Protein AF-A0A317H5M1-F1 (afdb_monomer_lite)

Secondary structure (DSSP, 8-state):
--HHHHHHHHHHHHHHHHHHHS-----------------S-------------------------------TTSSSSSSSS-------------HHHHHHHHHHHHHHHHHHHHHHTTGGGGT--HHHHHHHHHHHHHHHHTT--SEEEEEEEEETTS-TTS--EEEEETTTTEEEEEE----BGGG-SSS------STT---PPPEEEEEEEEEEETTEEEEEEEE-STTTTTTTTTTT-EEEEETTSSHHHHHHHSS---BSSSEEEEHHHHHHHHHHHTTTEEEEEE---HHHHHH-HHHH-

Sequence (305 aa):
NDPILKTIKSFVMKTLSKLVSTSSISLLVITSPVLISGSHKKINVSSNATTVSAATHLSFSTNNTSNRNLNTANFVAAATSTAVSEKKADFAMNAAAKKAFEVKMVILEASSIYDSMRLNRSGLNQKAFEYAWRGYHNLVKNGSLNKTNVLTICDFTQSSRNKRMYIIDVQNRKLLMRTYVSHGMNSGVDYATSFSNRPESFKTSLGFYVTSKTYVGRNGLSLKMTGLEKGYNSLASKRGIVIHGSDYITSEYLKNNGEMGRSLGCTAIPTQVNAKVIKTIKNGSCFFIYHPTKKYLAQSTIING

Structure (mmCIF, N/CA/C/O backbone):
data_AF-A0A317H5M1-F1
#
_entry.id   AF-A0A317H5M1-F1
#
loop_
_atom_site.group_PDB
_atom_site.id
_atom_site.type_symbol
_atom_site.label_atom_id
_atom_site.label_alt_id
_atom_site.label_comp_id
_atom_site.label_asym_id
_atom_site.label_entity_id
_atom_site.label_seq_id
_atom_site.pdbx_PDB_ins_code
_atom_site.Cartn_x
_atom_site.Cartn_y
_atom_site.Cartn_z
_atom_site.occupancy
_atom_site.B_iso_or_equiv
_atom_site.auth_seq_id
_atom_site.auth_comp_id
_atom_site.auth_asym_id
_atom_site.auth_atom_id
_atom_site.pdbx_PDB_model_num
ATOM 1 N N . ASN A 1 1 ? 7.646 -11.403 34.041 1.00 48.03 1 ASN A N 1
ATOM 2 C CA . ASN A 1 1 ? 6.728 -12.239 34.843 1.00 48.03 1 ASN A CA 1
ATOM 3 C C . ASN A 1 1 ? 5.833 -11.354 35.692 1.00 48.03 1 ASN A C 1
ATOM 5 O O . ASN A 1 1 ? 5.904 -11.409 36.906 1.00 48.03 1 ASN A O 1
ATOM 9 N N . ASP A 1 2 ? 5.013 -10.523 35.046 1.00 52.12 2 ASP A N 1
ATOM 10 C CA . ASP A 1 2 ? 4.075 -9.646 35.749 1.00 52.12 2 ASP A CA 1
ATOM 11 C C . ASP A 1 2 ? 2.773 -10.428 36.032 1.00 52.12 2 ASP A C 1
ATOM 13 O O . ASP A 1 2 ? 2.113 -10.864 35.074 1.00 52.12 2 ASP A O 1
ATOM 17 N N . PRO A 1 3 ? 2.421 -10.668 37.309 1.00 41.78 3 PRO A N 1
ATOM 18 C CA . PRO A 1 3 ? 1.222 -11.410 37.694 1.00 41.78 3 PRO A CA 1
ATOM 19 C C . PRO A 1 3 ? -0.064 -10.749 37.186 1.00 41.78 3 PRO A C 1
ATOM 21 O O . PRO A 1 3 ? -0.984 -11.445 36.758 1.00 41.78 3 PRO A O 1
ATOM 24 N N . ILE A 1 4 ? -0.106 -9.415 37.137 1.00 40.66 4 ILE A N 1
ATOM 25 C CA . ILE A 1 4 ? -1.276 -8.639 36.709 1.00 40.66 4 ILE A CA 1
ATOM 26 C C . ILE A 1 4 ? -1.502 -8.837 35.210 1.00 40.66 4 ILE A C 1
ATOM 28 O O . ILE A 1 4 ? -2.620 -9.090 34.757 1.00 40.66 4 ILE A O 1
ATOM 32 N N . LEU A 1 5 ? -0.422 -8.827 34.428 1.00 37.47 5 LEU A N 1
ATOM 33 C CA . LEU A 1 5 ? -0.485 -9.046 32.985 1.00 37.47 5 LEU A CA 1
ATOM 34 C C . LEU A 1 5 ? -0.925 -10.477 32.628 1.00 37.47 5 LEU A C 1
ATOM 36 O O . LEU A 1 5 ? -1.612 -10.672 31.623 1.00 37.47 5 LEU A O 1
ATOM 40 N N . LYS A 1 6 ? -0.568 -11.480 33.444 1.00 45.84 6 LYS A N 1
ATOM 41 C CA . LYS A 1 6 ? -1.055 -12.863 33.282 1.00 45.84 6 LYS A CA 1
ATOM 42 C C . LYS A 1 6 ? -2.547 -12.974 33.592 1.00 45.84 6 LYS A C 1
ATOM 44 O O . LYS A 1 6 ? -3.273 -13.602 32.820 1.00 45.84 6 LYS A O 1
ATOM 49 N N . THR A 1 7 ? -3.012 -12.325 34.656 1.00 43.38 7 THR A N 1
ATOM 50 C CA . THR A 1 7 ? -4.429 -12.317 35.044 1.00 43.38 7 THR A CA 1
ATOM 51 C C . THR A 1 7 ? -5.292 -11.599 34.007 1.00 43.38 7 THR A C 1
ATOM 53 O O . THR A 1 7 ? -6.312 -12.143 33.589 1.00 43.38 7 THR A O 1
ATOM 56 N N . ILE A 1 8 ? -4.843 -10.451 33.485 1.00 45.06 8 ILE A N 1
ATOM 57 C CA . ILE A 1 8 ? -5.538 -9.725 32.410 1.00 45.06 8 ILE A CA 1
ATOM 58 C C . ILE A 1 8 ? -5.586 -10.562 31.128 1.00 45.06 8 ILE A C 1
ATOM 60 O O . ILE A 1 8 ? -6.645 -10.677 30.518 1.00 45.06 8 ILE A O 1
ATOM 64 N N . LYS A 1 9 ? -4.477 -11.202 30.728 1.00 43.88 9 LYS A N 1
ATOM 65 C CA . LYS A 1 9 ? -4.464 -12.100 29.559 1.00 43.88 9 LYS A CA 1
ATOM 66 C C . LYS A 1 9 ? -5.428 -13.274 29.726 1.00 43.88 9 LYS A C 1
ATOM 68 O O . LYS A 1 9 ? -6.154 -13.588 28.791 1.00 43.88 9 LYS A O 1
ATOM 73 N N . SER A 1 10 ? -5.450 -13.898 30.903 1.00 44.50 10 SER A N 1
ATOM 74 C CA . SER A 1 10 ? -6.349 -15.014 31.218 1.00 44.50 10 SER A CA 1
ATOM 75 C C . SER A 1 10 ? -7.820 -14.590 31.176 1.00 44.50 10 SER A C 1
ATOM 77 O O . SER A 1 10 ? -8.646 -15.274 30.573 1.00 44.50 10 SER A O 1
ATOM 79 N N . PHE A 1 11 ? -8.138 -13.424 31.742 1.00 41.62 11 PHE A N 1
ATOM 80 C CA . PHE A 1 11 ? -9.490 -12.875 31.740 1.00 41.62 11 PHE A CA 1
ATOM 81 C C . PHE A 1 11 ? -9.947 -12.504 30.325 1.00 41.62 11 PHE A C 1
ATOM 83 O O . PHE A 1 11 ? -10.994 -12.963 29.886 1.00 41.62 11 PHE A O 1
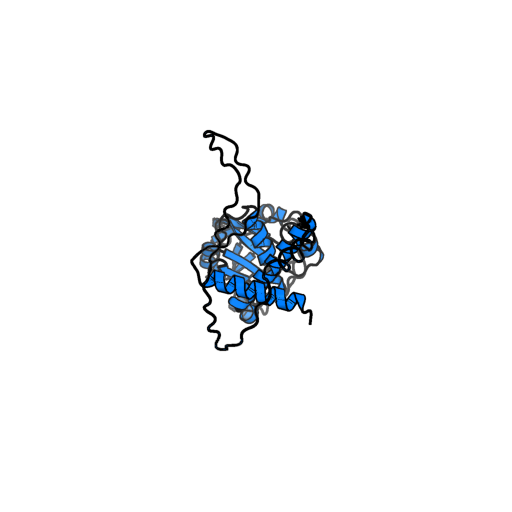ATOM 90 N N . VAL A 1 12 ? -9.128 -11.772 29.563 1.00 44.44 12 VAL A N 1
ATOM 91 C CA . VAL A 1 12 ? -9.430 -11.395 28.171 1.00 44.44 12 VAL A CA 1
ATOM 92 C C . VAL A 1 12 ? -9.601 -12.631 27.283 1.00 44.44 12 VAL A C 1
ATOM 94 O O . VAL A 1 12 ? -10.554 -12.691 26.513 1.00 44.44 12 VAL A O 1
ATOM 97 N N . MET A 1 13 ? -8.748 -13.651 27.431 1.00 43.31 13 MET A N 1
ATOM 98 C CA . MET A 1 13 ? -8.861 -14.907 26.676 1.00 43.31 13 MET A CA 1
ATOM 99 C C . MET A 1 13 ? -10.125 -15.698 27.036 1.00 43.31 13 MET A C 1
ATOM 101 O O . MET A 1 13 ? -10.770 -16.231 26.138 1.00 43.31 13 MET A O 1
ATOM 105 N N . LYS A 1 14 ? -10.520 -15.743 28.318 1.00 40.34 14 LYS A N 1
ATOM 106 C CA . LYS A 1 14 ? -11.775 -16.386 28.756 1.00 40.34 14 LYS A CA 1
ATOM 107 C C . LYS A 1 14 ? -13.021 -15.636 28.283 1.00 40.34 14 LYS A C 1
ATOM 109 O O . LYS A 1 14 ? -14.023 -16.264 27.952 1.00 40.34 14 LYS A O 1
ATOM 114 N N . THR A 1 15 ? -12.974 -14.308 28.247 1.00 34.06 15 THR A N 1
ATOM 115 C CA . THR A 1 15 ? -14.094 -13.483 27.773 1.00 34.06 15 THR A CA 1
ATOM 116 C C . THR A 1 15 ? -14.232 -13.577 26.255 1.00 34.06 15 THR A C 1
ATOM 118 O O . THR A 1 15 ? -15.339 -13.740 25.752 1.00 34.06 15 THR A O 1
ATOM 121 N N . LEU A 1 16 ? -13.112 -13.582 25.523 1.00 36.81 16 LEU A N 1
ATOM 122 C CA . LEU A 1 16 ? -13.093 -13.808 24.077 1.00 36.81 16 LEU A CA 1
ATOM 123 C C . LEU A 1 16 ? -13.548 -15.226 23.710 1.00 36.81 16 LEU A C 1
ATOM 125 O O . LEU A 1 16 ? -14.312 -15.376 22.765 1.00 36.81 16 LEU A O 1
ATOM 129 N N . SER A 1 17 ? -13.147 -16.264 24.455 1.00 36.62 17 SER A N 1
ATOM 130 C CA . SER A 1 17 ? -13.574 -17.639 24.156 1.00 36.62 17 SER A CA 1
ATOM 131 C C . SER A 1 17 ? -15.069 -17.858 24.395 1.00 36.62 17 SER A C 1
ATOM 133 O O . SER A 1 17 ? -15.712 -18.544 23.603 1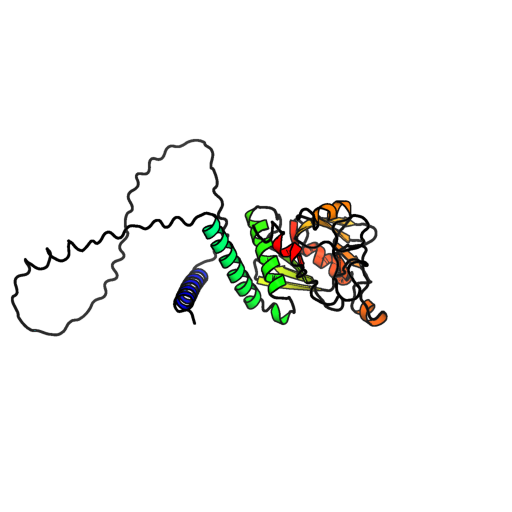.00 36.62 17 SER A O 1
ATOM 135 N N . LYS A 1 18 ? -15.642 -17.226 25.429 1.00 35.62 18 LYS A N 1
ATOM 136 C CA .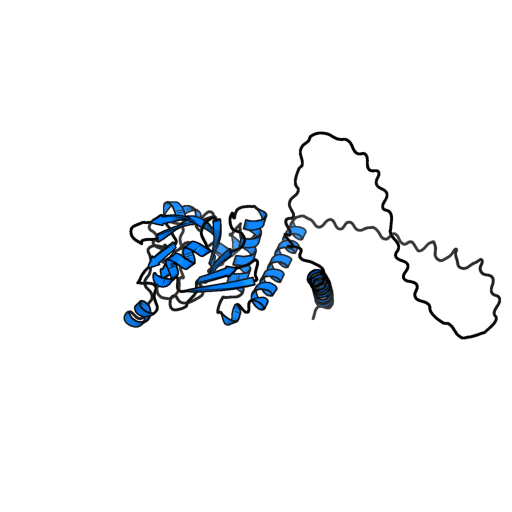 LYS A 1 18 ? -17.093 -17.222 25.663 1.00 35.62 18 LYS A CA 1
ATOM 137 C C . LYS A 1 18 ? -17.856 -16.443 24.590 1.00 35.62 18 LYS A C 1
ATOM 139 O O . LYS A 1 18 ? -18.880 -16.931 24.136 1.00 35.62 18 LYS A O 1
ATOM 144 N N . LEU A 1 19 ? -17.342 -15.295 24.134 1.00 32.69 19 LEU A N 1
ATOM 145 C CA . LEU A 1 19 ? -17.965 -14.535 23.040 1.00 32.69 19 LEU A CA 1
ATOM 146 C C . LEU A 1 19 ? -17.935 -15.286 21.700 1.00 32.69 19 LEU A C 1
ATOM 148 O O . LEU A 1 19 ? -18.835 -15.117 20.889 1.00 32.69 19 LEU A O 1
ATOM 152 N N . VAL A 1 20 ? -16.916 -16.115 21.460 1.00 38.69 20 VAL A N 1
ATOM 153 C CA . VAL A 1 20 ? -16.797 -16.910 20.226 1.00 38.69 20 VAL A CA 1
ATOM 154 C C . VAL A 1 20 ? -17.695 -18.154 20.255 1.00 38.69 20 VAL A C 1
ATOM 156 O O . VAL A 1 20 ? -18.109 -18.616 19.194 1.00 38.69 20 VAL A O 1
ATOM 159 N N . SER A 1 21 ? -18.035 -18.692 21.435 1.00 32.94 21 SER A N 1
ATOM 160 C CA . SER A 1 21 ? -18.895 -19.883 21.537 1.00 32.94 21 SER A CA 1
ATOM 161 C C . SER A 1 21 ? -20.393 -19.570 21.519 1.00 32.94 21 SER A C 1
ATOM 163 O O . SER A 1 21 ? -21.196 -20.489 21.370 1.00 32.94 21 SER A O 1
ATOM 165 N N . THR A 1 22 ? -20.785 -18.305 21.673 1.00 31.94 22 THR A N 1
ATOM 166 C CA . THR A 1 22 ? -22.187 -17.882 21.652 1.00 31.94 22 THR A CA 1
ATOM 167 C C . THR A 1 22 ? -22.393 -16.799 20.599 1.00 31.94 22 THR A C 1
ATOM 169 O O . THR A 1 22 ? -22.268 -15.612 20.879 1.00 31.94 22 THR A O 1
ATOM 172 N N . SER A 1 23 ? -22.779 -17.242 19.404 1.00 30.03 23 SER A N 1
ATOM 173 C CA . SER A 1 23 ? -23.526 -16.456 18.417 1.00 30.03 23 SER A CA 1
ATOM 174 C C . SER A 1 23 ? -22.752 -15.405 17.606 1.00 30.03 23 SER A C 1
ATOM 176 O O . SER A 1 23 ? -22.052 -14.532 18.105 1.00 30.03 23 SER A O 1
ATOM 178 N N . SER A 1 24 ? -22.975 -15.485 16.296 1.00 34.56 24 SER A N 1
ATOM 179 C CA . SER A 1 24 ? -22.599 -14.565 15.226 1.00 34.56 24 SER A CA 1
ATOM 180 C C . SER A 1 24 ? -22.853 -13.092 15.566 1.00 34.56 24 SER A C 1
ATOM 182 O O . SER A 1 24 ? -23.934 -12.573 15.303 1.00 34.56 24 SER A O 1
ATOM 184 N N . ILE A 1 25 ? -21.863 -12.388 16.116 1.00 32.44 25 ILE A N 1
ATOM 185 C CA . ILE A 1 25 ? -21.925 -10.932 16.273 1.00 32.44 25 ILE A CA 1
ATOM 186 C C . ILE A 1 25 ? -20.596 -10.332 15.825 1.00 32.44 25 ILE A C 1
ATOM 188 O O . ILE A 1 25 ? -19.544 -10.524 16.434 1.00 32.44 25 ILE A O 1
ATOM 192 N N . SER A 1 26 ? -20.663 -9.597 14.717 1.00 32.94 26 SER A N 1
ATOM 193 C CA . SER A 1 26 ? -19.616 -8.699 14.252 1.00 32.94 26 SER A CA 1
ATOM 194 C C . SER A 1 26 ? -19.333 -7.665 15.342 1.00 32.94 26 SER A C 1
ATOM 196 O O . SER A 1 26 ? -20.115 -6.738 15.542 1.00 32.94 26 SER A O 1
ATOM 198 N N . LEU A 1 27 ? -18.222 -7.824 16.063 1.00 30.23 27 LEU A N 1
ATOM 199 C CA . LEU A 1 27 ? -17.772 -6.840 17.040 1.00 30.23 27 LEU A CA 1
ATOM 200 C C . LEU A 1 27 ? -17.157 -5.646 16.297 1.00 30.23 27 LEU A C 1
ATOM 202 O O . LEU A 1 27 ? -15.947 -5.528 16.136 1.00 30.23 27 LEU A O 1
ATOM 206 N N . LEU A 1 28 ? -18.026 -4.772 15.800 1.00 29.20 28 LEU A N 1
ATOM 207 C CA . LEU A 1 28 ? -17.668 -3.446 15.332 1.00 29.20 28 LEU A CA 1
ATOM 208 C C . LEU A 1 28 ? -17.550 -2.554 16.576 1.00 29.20 28 LEU A C 1
ATOM 210 O O . LEU A 1 28 ? -18.538 -2.007 17.061 1.00 29.20 28 LEU A O 1
ATOM 214 N N . VAL A 1 29 ? -16.347 -2.434 17.140 1.00 27.44 29 VAL A N 1
ATOM 215 C CA . VAL A 1 29 ? -16.086 -1.453 18.202 1.00 27.44 29 VAL A CA 1
ATOM 216 C C . VAL A 1 29 ? -15.981 -0.069 17.552 1.00 27.44 29 VAL A C 1
ATOM 218 O O . VAL A 1 29 ? -14.893 0.437 17.301 1.00 27.44 29 VAL A O 1
ATOM 221 N N . ILE A 1 30 ? -17.123 0.557 17.252 1.00 27.08 30 ILE A N 1
ATOM 222 C CA . ILE A 1 30 ? -17.179 2.000 16.986 1.00 27.08 30 ILE A CA 1
ATOM 223 C C . ILE A 1 30 ? -17.531 2.683 18.299 1.00 27.08 30 ILE A C 1
ATOM 225 O O . ILE A 1 30 ? -18.685 2.704 18.714 1.00 27.08 30 ILE A O 1
ATOM 229 N N . THR A 1 31 ? -16.542 3.280 18.958 1.00 30.98 31 THR A N 1
ATOM 230 C CA . THR A 1 31 ? -16.824 4.285 19.985 1.00 30.98 31 THR A CA 1
ATOM 231 C C . THR A 1 31 ? -16.768 5.671 19.349 1.00 30.98 31 THR A C 1
ATOM 233 O O . THR A 1 31 ? -15.686 6.255 19.261 1.00 30.98 31 THR A O 1
ATOM 236 N N . SER A 1 32 ? -17.924 6.189 18.936 1.00 26.78 32 SER A N 1
ATOM 237 C CA . SER A 1 32 ? -18.178 7.626 18.761 1.00 26.78 32 SER A CA 1
ATOM 238 C C . SER A 1 32 ? -19.634 7.937 19.145 1.00 26.78 32 SER A C 1
ATOM 240 O O . SER A 1 32 ? -20.502 7.095 18.912 1.00 26.78 32 SER A O 1
ATOM 242 N N . PRO A 1 33 ? -19.919 9.103 19.756 1.00 31.42 33 PRO A N 1
ATOM 243 C CA . PRO A 1 33 ? -21.252 9.447 20.232 1.00 31.42 33 PRO A CA 1
ATOM 244 C C . PRO A 1 33 ? -22.120 9.907 19.056 1.00 31.42 33 PRO A C 1
ATOM 246 O O . PRO A 1 33 ? -21.784 10.869 18.368 1.00 31.42 33 PRO A O 1
ATOM 249 N N . VAL A 1 34 ? -23.244 9.231 18.823 1.00 25.86 34 VAL A N 1
ATOM 250 C CA . VAL A 1 34 ? -24.280 9.734 17.916 1.00 25.86 34 VAL A CA 1
ATOM 251 C C . VAL A 1 34 ? -25.157 10.702 18.707 1.00 25.86 34 VAL A C 1
ATOM 253 O O . VAL A 1 34 ? -25.917 10.299 19.583 1.00 25.86 34 VAL A O 1
ATOM 256 N N . LEU A 1 35 ? -25.031 11.991 18.391 1.00 24.78 35 LEU A N 1
ATOM 257 C CA . LEU A 1 35 ? -26.050 13.004 18.655 1.00 24.78 35 LEU A CA 1
ATOM 258 C C . LEU A 1 35 ? -27.276 12.663 17.800 1.00 24.78 35 LEU A C 1
ATOM 260 O O . LEU A 1 35 ? -27.234 12.802 16.579 1.00 24.78 35 LEU A O 1
ATOM 264 N N . ILE A 1 36 ? -28.359 12.210 18.432 1.00 26.16 36 ILE A N 1
ATOM 265 C CA . ILE A 1 36 ? -29.669 12.105 17.783 1.00 26.16 36 ILE A CA 1
ATOM 266 C C . ILE A 1 36 ? -30.440 13.387 18.096 1.00 26.16 36 ILE A C 1
ATOM 268 O O . ILE A 1 36 ? -30.890 13.610 19.218 1.00 26.16 36 ILE A O 1
ATOM 272 N N . SER A 1 37 ? -30.568 14.235 17.080 1.00 24.69 37 SER A N 1
ATOM 273 C CA . SER A 1 37 ? -31.436 15.410 17.058 1.00 24.69 37 SER A CA 1
ATOM 274 C C . SER A 1 37 ? -32.851 14.997 16.628 1.00 24.69 37 SER A C 1
ATOM 276 O O . SER A 1 37 ? -33.053 14.635 15.475 1.00 24.69 37 SER A O 1
ATOM 278 N N . GLY A 1 38 ? -33.790 15.063 17.579 1.00 22.56 38 GLY A N 1
ATOM 279 C CA . GLY A 1 38 ? -35.225 15.383 17.462 1.00 22.56 38 GLY A CA 1
ATOM 280 C C . GLY A 1 38 ? -36.088 14.812 16.324 1.00 22.56 38 GLY A C 1
ATOM 281 O O . GLY A 1 38 ? -35.964 15.235 15.179 1.00 22.56 38 GLY A O 1
ATOM 282 N N . SER A 1 39 ? -37.119 14.028 16.682 1.00 24.03 39 SER A N 1
ATOM 283 C CA . SER A 1 39 ? -38.531 14.488 16.700 1.00 24.03 39 SER A CA 1
ATOM 284 C C . SER A 1 39 ? -39.510 13.389 17.179 1.00 24.03 39 SER A C 1
ATOM 286 O O . SER A 1 39 ? -39.583 12.313 16.604 1.00 24.03 39 SER A O 1
ATOM 288 N N . HIS A 1 40 ? -40.272 13.720 18.233 1.00 28.33 40 HIS A N 1
ATOM 289 C CA . HIS A 1 40 ? -41.536 13.131 18.732 1.00 28.33 40 HIS A CA 1
ATOM 290 C C . HIS A 1 40 ? -41.620 11.657 19.207 1.00 28.33 40 HIS A C 1
ATOM 292 O O . HIS A 1 40 ? -42.030 10.781 18.458 1.00 28.33 40 HIS A O 1
ATOM 298 N N . LYS A 1 41 ? -41.438 11.424 20.523 1.00 27.41 41 LYS A N 1
ATOM 299 C CA . LYS A 1 41 ? -42.490 11.007 21.498 1.00 27.41 41 LYS A CA 1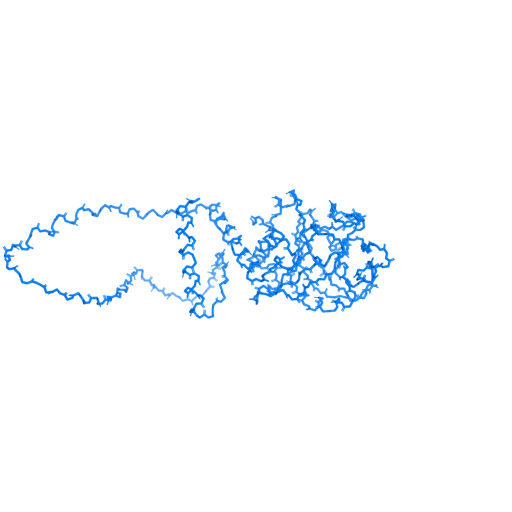
ATOM 300 C C . LYS A 1 41 ? -41.865 10.907 22.903 1.00 27.41 41 LYS A C 1
ATOM 302 O O . LYS A 1 41 ? -40.884 10.197 23.089 1.00 27.41 41 LYS A O 1
ATOM 307 N N . LYS A 1 42 ? -42.403 11.630 23.894 1.00 26.50 42 LYS A N 1
ATOM 308 C CA . LYS A 1 42 ? -41.964 11.530 25.299 1.00 26.50 42 LYS A CA 1
ATOM 309 C C . LYS A 1 42 ? -42.302 10.134 25.839 1.00 26.50 42 LYS A C 1
ATOM 311 O O . LYS A 1 42 ? -43.479 9.797 25.918 1.00 26.50 42 LYS A O 1
ATOM 316 N N . ILE A 1 43 ? -41.294 9.369 26.253 1.00 25.75 43 ILE A N 1
ATOM 317 C CA . ILE A 1 43 ? -41.453 8.227 27.161 1.00 25.75 43 ILE A CA 1
ATOM 318 C C . ILE A 1 43 ? -40.610 8.543 28.397 1.00 25.75 43 ILE A C 1
ATOM 320 O O . ILE A 1 43 ? -39.388 8.637 28.313 1.00 25.75 43 ILE A O 1
ATOM 324 N N . ASN A 1 44 ? -41.277 8.766 29.527 1.00 26.45 44 ASN A N 1
ATOM 325 C CA . ASN A 1 44 ? -40.634 8.873 30.833 1.00 26.45 44 ASN A CA 1
ATOM 326 C C . ASN A 1 44 ? -40.222 7.462 31.268 1.00 26.45 44 ASN A C 1
ATOM 328 O O . ASN A 1 44 ? -41.088 6.602 31.409 1.00 26.45 44 ASN A O 1
ATOM 332 N N . VAL A 1 45 ? -38.931 7.226 31.506 1.00 27.91 45 VAL A N 1
ATOM 333 C CA . VAL A 1 45 ? -38.462 6.012 32.186 1.00 27.91 45 VAL A CA 1
ATOM 334 C C . VAL A 1 45 ? -37.651 6.438 33.401 1.00 27.91 45 VAL A C 1
ATOM 336 O O . VAL A 1 45 ? -36.542 6.955 33.283 1.00 27.91 45 VAL A O 1
ATOM 339 N N . SER A 1 46 ? -38.252 6.249 34.575 1.00 26.84 46 SER A N 1
ATOM 340 C CA . SER A 1 46 ? -37.613 6.380 35.880 1.00 26.84 46 SER A CA 1
ATOM 341 C C . SER A 1 46 ? -36.507 5.339 36.030 1.00 26.84 46 SER A C 1
ATOM 343 O O . SER A 1 46 ? -36.726 4.147 35.805 1.00 26.84 46 SER A O 1
ATOM 345 N N . SER A 1 47 ? -35.330 5.782 36.454 1.00 29.48 47 SER A N 1
ATOM 346 C CA . SER A 1 47 ? -34.205 4.930 36.817 1.00 29.48 47 SER A CA 1
ATOM 347 C C . SER A 1 47 ? -34.512 4.144 38.093 1.00 29.48 47 SER A C 1
ATOM 349 O O . SER A 1 47 ? -34.409 4.696 39.181 1.00 29.48 47 SER A O 1
ATOM 351 N N . ASN A 1 48 ? -34.831 2.858 37.967 1.00 29.47 48 ASN A N 1
ATOM 352 C CA . ASN A 1 48 ? -34.647 1.887 39.042 1.00 29.47 48 ASN A CA 1
ATOM 353 C C . ASN A 1 48 ? -34.001 0.634 38.450 1.00 29.47 48 ASN A C 1
ATOM 355 O O . ASN A 1 48 ? -34.574 -0.048 37.604 1.00 29.47 48 ASN A O 1
ATOM 359 N N . ALA A 1 49 ? -32.766 0.373 38.874 1.00 26.08 49 ALA A N 1
ATOM 360 C CA . ALA A 1 49 ? -32.030 -0.832 38.542 1.00 26.08 49 ALA A CA 1
ATOM 361 C C . ALA A 1 49 ? -32.646 -2.011 39.304 1.00 26.08 49 ALA A C 1
ATOM 363 O O . ALA A 1 49 ? -32.476 -2.132 40.514 1.00 26.08 49 ALA A O 1
ATOM 364 N N . THR A 1 50 ? -33.373 -2.876 38.603 1.00 25.66 50 THR A N 1
ATOM 365 C CA . THR A 1 50 ? -33.799 -4.168 39.142 1.00 25.66 50 THR A CA 1
ATOM 366 C C . THR A 1 50 ? -32.643 -5.150 38.987 1.00 25.66 50 THR A C 1
ATOM 368 O O . THR A 1 50 ? -32.299 -5.572 37.883 1.00 25.66 50 THR A O 1
ATOM 371 N N . THR A 1 51 ? -32.003 -5.491 40.099 1.00 25.88 51 THR A N 1
ATOM 372 C CA . THR A 1 51 ? -31.050 -6.594 40.193 1.00 25.88 51 THR A CA 1
ATOM 373 C C . THR A 1 51 ? -31.808 -7.915 40.067 1.00 25.88 51 THR A C 1
ATOM 375 O O . THR A 1 51 ? -32.530 -8.327 40.970 1.00 25.88 51 THR A O 1
ATOM 378 N N . VAL A 1 52 ? -31.647 -8.605 38.938 1.00 25.00 52 VAL A N 1
ATOM 379 C CA . VAL A 1 52 ? -32.055 -10.010 38.822 1.00 25.00 52 VAL A CA 1
ATOM 380 C C . VAL A 1 52 ? -30.995 -10.846 39.537 1.00 25.00 52 VAL A C 1
ATOM 382 O O . VAL A 1 52 ? -29.902 -11.058 39.014 1.00 25.00 52 VAL A O 1
ATOM 385 N N . SER A 1 53 ? -31.296 -11.276 40.761 1.00 26.58 53 SER A N 1
ATOM 386 C CA . SER A 1 53 ? -30.476 -12.240 41.493 1.00 26.58 53 SER A CA 1
ATOM 387 C C . SER A 1 53 ? -30.844 -13.647 41.021 1.00 26.58 53 SER A C 1
ATOM 389 O O . SER A 1 53 ? -31.934 -14.139 41.303 1.00 26.58 53 SER A O 1
ATOM 391 N N . ALA A 1 54 ? -29.956 -14.291 40.264 1.00 24.64 54 ALA A N 1
ATOM 392 C CA . ALA A 1 54 ? -30.059 -15.716 39.982 1.00 24.64 54 ALA A CA 1
ATOM 393 C C . ALA A 1 54 ? -29.514 -16.483 41.196 1.00 24.64 54 ALA A C 1
ATOM 395 O O . ALA A 1 54 ? -28.303 -16.632 41.358 1.00 24.64 54 ALA A O 1
ATOM 396 N N . ALA A 1 55 ? -30.407 -16.948 42.069 1.00 26.41 55 ALA A N 1
ATOM 397 C CA . ALA A 1 55 ? -30.058 -17.878 43.133 1.00 26.41 55 ALA A CA 1
ATOM 398 C C . ALA A 1 55 ? -29.831 -19.274 42.530 1.00 26.41 55 ALA A C 1
ATOM 400 O O . ALA A 1 55 ? -30.764 -20.051 42.341 1.00 26.41 55 ALA A O 1
ATOM 401 N N . THR A 1 56 ? -28.584 -19.613 42.211 1.00 24.78 56 THR A N 1
ATOM 402 C CA . THR A 1 56 ? -28.184 -21.020 42.082 1.00 24.78 56 THR A CA 1
ATOM 403 C C . THR A 1 56 ? -28.198 -21.646 43.473 1.00 24.78 56 THR A C 1
ATOM 405 O O . THR A 1 56 ? -27.310 -21.387 44.283 1.00 24.78 56 THR A O 1
ATOM 408 N N . HIS A 1 57 ? -29.217 -22.460 43.749 1.00 26.88 57 HIS A N 1
ATOM 409 C CA . HIS A 1 57 ? -29.244 -23.372 44.888 1.00 26.88 57 HIS A CA 1
ATOM 410 C C . HIS A 1 57 ? -28.073 -24.359 44.772 1.00 26.88 57 HIS A C 1
ATOM 412 O O . HIS A 1 57 ? -28.087 -25.267 43.945 1.00 26.88 57 HIS A O 1
ATOM 418 N N . LEU A 1 58 ? -27.049 -24.172 45.603 1.00 24.20 58 LEU A N 1
ATOM 419 C CA . LEU A 1 58 ? -26.059 -25.196 45.921 1.00 24.20 58 LEU A CA 1
ATOM 420 C C . LEU A 1 58 ? -26.482 -25.835 47.243 1.00 24.20 58 LEU A C 1
ATOM 422 O O . LEU A 1 58 ? -26.314 -25.251 48.311 1.00 24.20 58 LEU A O 1
ATOM 426 N N . SER A 1 59 ? -27.073 -27.023 47.159 1.00 24.17 59 SER A N 1
ATOM 427 C CA . SER A 1 59 ? -27.410 -27.851 48.314 1.00 24.17 59 SER A CA 1
ATOM 428 C C . SER A 1 59 ? -26.120 -28.406 48.921 1.00 24.17 59 SER A C 1
ATOM 430 O O . SER A 1 59 ? -25.507 -29.308 48.354 1.00 24.17 59 SER A O 1
ATOM 432 N N . PHE A 1 60 ? -25.694 -27.877 50.068 1.00 25.16 60 PHE A N 1
ATOM 433 C CA . PHE A 1 60 ? -24.684 -28.528 50.903 1.00 25.16 60 PHE A CA 1
ATOM 434 C C . PHE A 1 60 ? -25.386 -29.469 51.886 1.00 25.16 60 PHE A C 1
ATOM 436 O O . PHE A 1 60 ? -26.166 -29.034 52.728 1.00 25.16 60 PHE A O 1
ATOM 443 N N . SER A 1 61 ? -25.109 -30.766 51.764 1.00 23.20 61 SER A N 1
ATOM 444 C CA . SER A 1 61 ? -25.509 -31.783 52.737 1.00 23.20 61 SER A CA 1
ATOM 445 C C . SER A 1 61 ? -24.535 -31.754 53.912 1.00 23.20 61 SER A C 1
ATOM 447 O O . SER A 1 61 ? -23.356 -32.062 53.739 1.00 23.20 61 SER A O 1
ATOM 449 N N . THR A 1 62 ? -25.009 -31.407 55.108 1.00 26.66 62 THR A N 1
ATOM 450 C CA . THR A 1 62 ? -24.231 -31.523 56.347 1.00 26.66 62 THR A CA 1
ATOM 451 C C . THR A 1 62 ? -24.750 -32.690 57.179 1.00 26.66 62 THR A C 1
ATOM 453 O O . THR A 1 62 ? -25.853 -32.621 57.713 1.00 26.66 62 THR A O 1
ATOM 456 N N . ASN A 1 63 ? -23.925 -33.723 57.351 1.00 25.86 63 ASN A N 1
ATOM 457 C CA . ASN A 1 63 ? -24.064 -34.678 58.446 1.00 25.86 63 ASN A CA 1
ATOM 458 C C . ASN A 1 63 ? -23.055 -34.299 59.529 1.00 25.86 63 ASN A C 1
ATOM 460 O O . ASN A 1 63 ? -21.884 -34.640 59.390 1.00 25.86 63 ASN A O 1
ATOM 464 N N . ASN A 1 64 ? -23.490 -33.613 60.590 1.00 28.84 64 ASN A N 1
ATOM 465 C CA . ASN A 1 64 ? -23.133 -34.033 61.946 1.00 28.84 64 ASN A CA 1
ATOM 466 C C . ASN A 1 64 ? -23.967 -33.313 63.012 1.00 28.84 64 ASN A C 1
ATOM 468 O O . ASN A 1 64 ? -24.055 -32.088 63.057 1.00 28.84 64 ASN A O 1
ATOM 472 N N . THR A 1 65 ? -24.539 -34.121 63.890 1.00 29.14 65 THR A N 1
ATOM 473 C CA . THR A 1 65 ? -25.232 -33.780 65.129 1.00 29.14 65 THR A CA 1
ATOM 474 C C . THR A 1 65 ? -24.262 -33.254 66.181 1.00 29.14 65 THR A C 1
ATOM 476 O O . THR A 1 65 ? -23.285 -33.934 66.483 1.00 29.14 65 THR A O 1
ATOM 479 N N . SER A 1 66 ? -24.563 -32.108 66.802 1.00 29.48 66 SER A N 1
ATOM 480 C CA . SER A 1 66 ? -24.216 -31.793 68.202 1.00 29.48 66 SER A CA 1
ATOM 481 C C . SER A 1 66 ? -24.930 -30.519 68.666 1.00 29.48 66 SER A C 1
ATOM 483 O O . SER A 1 66 ? -24.656 -29.422 68.188 1.00 29.48 66 SER A O 1
ATOM 485 N N . ASN A 1 67 ? -25.838 -30.693 69.626 1.00 30.73 67 ASN A N 1
ATOM 486 C CA . ASN A 1 67 ? -26.522 -29.655 70.394 1.00 30.73 67 ASN A CA 1
ATOM 487 C C . ASN A 1 67 ? -25.544 -28.636 70.998 1.00 30.73 67 ASN A C 1
ATOM 489 O O . ASN A 1 67 ? -24.752 -28.999 71.867 1.00 30.73 67 ASN A O 1
ATOM 493 N N . ARG A 1 68 ? -25.702 -27.350 70.660 1.00 30.86 68 ARG A N 1
ATOM 494 C CA . ARG A 1 68 ? -25.482 -26.240 71.600 1.00 30.86 68 ARG A CA 1
ATOM 495 C C . ARG A 1 68 ? -26.486 -25.122 71.326 1.00 30.86 68 ARG A C 1
ATOM 497 O O . ARG A 1 68 ? -26.402 -24.435 70.314 1.00 30.86 68 ARG A O 1
ATOM 504 N N . ASN A 1 69 ? -27.409 -24.944 72.269 1.00 35.69 69 ASN A N 1
ATOM 505 C CA . ASN A 1 69 ? -28.227 -23.744 72.407 1.00 35.69 69 ASN A CA 1
ATOM 506 C C . ASN A 1 69 ? -27.309 -22.543 72.664 1.00 35.69 69 ASN A C 1
ATOM 508 O O . ASN A 1 69 ? -26.740 -22.431 73.749 1.00 35.69 69 ASN A O 1
ATOM 512 N N . LEU A 1 70 ? -27.171 -21.652 71.684 1.00 33.12 70 LEU A N 1
ATOM 513 C CA . LEU A 1 70 ? -26.563 -20.334 71.853 1.00 33.12 70 LEU A CA 1
ATOM 514 C C . LEU A 1 70 ? -27.465 -19.300 71.169 1.00 33.12 70 LEU A C 1
ATOM 516 O O . LEU A 1 70 ? -27.696 -19.351 69.964 1.00 33.12 70 LEU A O 1
ATOM 520 N N . ASN A 1 71 ? -28.002 -18.398 71.991 1.00 31.58 71 ASN A N 1
ATOM 521 C CA . ASN A 1 71 ? -28.936 -17.327 71.653 1.00 31.58 71 ASN A CA 1
ATOM 522 C C . ASN A 1 71 ? -28.515 -16.538 70.398 1.00 31.58 71 ASN A C 1
ATOM 524 O O . ASN A 1 71 ? -27.487 -15.861 70.381 1.00 31.58 71 ASN A O 1
ATOM 528 N N . THR A 1 72 ? -29.359 -16.564 69.368 1.00 35.03 72 THR A N 1
ATOM 529 C CA . THR A 1 72 ? -29.163 -15.958 68.038 1.00 35.03 72 THR A CA 1
ATOM 530 C C . THR A 1 72 ? -29.413 -14.443 67.970 1.00 35.03 72 THR A C 1
ATOM 532 O O . THR A 1 72 ? -29.620 -13.903 66.888 1.00 35.03 72 THR A O 1
ATOM 535 N N . ALA A 1 73 ? -29.354 -13.716 69.088 1.00 34.59 73 ALA A N 1
ATOM 536 C CA . ALA A 1 73 ? -29.737 -12.299 69.112 1.00 34.59 73 ALA A CA 1
ATOM 537 C C . ALA A 1 73 ? -28.575 -11.285 69.026 1.00 34.59 73 ALA A C 1
ATOM 539 O O . ALA A 1 73 ? -28.842 -10.116 68.780 1.00 34.59 73 ALA A O 1
ATOM 540 N N . ASN A 1 74 ? -27.301 -11.686 69.161 1.00 34.41 74 ASN A N 1
ATOM 541 C CA . ASN A 1 74 ? -26.194 -10.718 69.323 1.00 34.41 74 ASN A CA 1
ATOM 542 C C . ASN A 1 74 ? -25.045 -10.780 68.294 1.00 34.41 74 ASN A C 1
ATOM 544 O O . ASN A 1 74 ? -24.037 -10.109 68.486 1.00 34.41 74 ASN A O 1
ATOM 548 N N . PHE A 1 75 ? -25.186 -11.494 67.169 1.00 30.41 75 PHE A N 1
ATOM 549 C CA . PHE A 1 75 ? -24.163 -11.494 66.097 1.00 30.41 75 PHE A CA 1
ATOM 550 C C . PHE A 1 75 ? -24.559 -10.760 64.805 1.00 30.41 75 PHE A C 1
ATOM 552 O O . PHE A 1 75 ? -23.754 -10.674 63.882 1.00 30.41 75 PHE A O 1
ATOM 559 N N . VAL A 1 76 ? -25.751 -10.154 64.741 1.00 34.47 76 VAL A N 1
ATOM 560 C CA . VAL A 1 76 ? -26.212 -9.401 63.552 1.00 34.47 76 VAL A CA 1
ATOM 561 C C . VAL A 1 76 ? -25.979 -7.880 63.678 1.00 34.47 76 VAL A C 1
ATOM 563 O O . VAL A 1 76 ? -26.064 -7.155 62.691 1.00 34.47 76 VAL A O 1
ATOM 566 N N . ALA A 1 77 ? -25.580 -7.384 64.856 1.00 34.66 77 ALA A N 1
ATOM 567 C CA . ALA A 1 77 ? -25.338 -5.953 65.095 1.00 34.66 77 ALA A CA 1
ATOM 568 C C . ALA A 1 77 ? -23.853 -5.522 65.042 1.00 34.66 77 ALA A C 1
ATOM 570 O O . ALA A 1 77 ? -23.559 -4.337 65.149 1.00 34.66 77 ALA A O 1
ATOM 571 N N . ALA A 1 78 ? -22.913 -6.456 64.846 1.00 32.16 78 ALA A N 1
ATOM 572 C CA . ALA A 1 78 ? -21.475 -6.159 64.739 1.00 32.16 78 ALA A CA 1
ATOM 573 C C . ALA A 1 78 ? -20.878 -6.445 63.345 1.00 32.16 78 ALA A C 1
ATOM 575 O O . ALA A 1 78 ? -19.686 -6.249 63.131 1.00 32.16 78 ALA A O 1
ATOM 576 N N . ALA A 1 79 ? -21.704 -6.871 62.383 1.00 34.03 79 ALA A N 1
ATOM 577 C CA . ALA A 1 79 ? -21.322 -7.036 60.974 1.00 34.03 79 ALA A CA 1
ATOM 578 C C . ALA A 1 79 ? -21.943 -5.961 60.056 1.00 34.03 79 ALA A C 1
ATOM 580 O O . ALA A 1 79 ? -21.833 -6.038 58.836 1.00 34.03 79 ALA A O 1
ATOM 581 N N . THR A 1 80 ? -22.595 -4.950 60.637 1.00 34.50 80 THR A N 1
ATOM 582 C CA . THR A 1 80 ? -23.314 -3.875 59.928 1.00 34.50 80 THR A CA 1
ATOM 583 C C . THR A 1 80 ? -22.657 -2.495 60.056 1.00 34.50 80 THR A C 1
ATOM 585 O O . THR A 1 80 ? -23.207 -1.516 59.563 1.00 34.50 80 THR A O 1
ATOM 588 N N . SER A 1 81 ? -21.447 -2.400 60.624 1.00 33.84 81 SER A N 1
ATOM 589 C CA . SER A 1 81 ? -20.648 -1.158 60.656 1.00 33.84 81 SER A CA 1
ATOM 590 C C . SER A 1 81 ? -19.321 -1.227 59.888 1.00 33.84 81 SER A C 1
ATOM 592 O O . SER A 1 81 ? -18.603 -0.235 59.808 1.00 33.84 81 SER A O 1
ATOM 594 N N . THR A 1 82 ? -19.023 -2.347 59.225 1.00 31.33 82 THR A N 1
ATOM 595 C CA . THR A 1 82 ? -17.939 -2.451 58.232 1.00 31.33 82 THR A CA 1
ATOM 596 C C . THR A 1 82 ? -18.472 -2.483 56.803 1.00 31.33 82 THR A C 1
ATOM 598 O O . THR A 1 82 ? -17.834 -3.012 55.897 1.00 31.33 82 THR A O 1
ATOM 601 N N . ALA A 1 83 ? -19.582 -1.780 56.559 1.00 34.41 83 ALA A N 1
ATOM 602 C CA . ALA A 1 83 ? -19.771 -1.087 55.289 1.00 34.41 83 ALA A CA 1
ATOM 603 C C . ALA A 1 83 ? -18.763 0.076 55.232 1.00 34.41 83 ALA A C 1
ATOM 605 O O . ALA A 1 83 ? -19.117 1.254 55.259 1.00 34.41 83 ALA A O 1
ATOM 606 N N . VAL A 1 84 ? -17.472 -0.278 55.208 1.00 32.56 84 VAL A N 1
ATOM 607 C CA . VAL A 1 84 ? -16.423 0.597 54.708 1.00 32.56 84 VAL A CA 1
ATOM 608 C C . VAL A 1 84 ? -16.932 1.039 53.358 1.00 32.56 84 VAL A C 1
ATOM 610 O O . VAL A 1 84 ? -17.232 0.209 52.503 1.00 32.56 84 VAL A O 1
ATOM 613 N N . SER A 1 85 ? -17.099 2.347 53.223 1.00 31.31 85 SER A N 1
ATOM 614 C CA . SER A 1 85 ? -17.415 2.997 51.974 1.00 31.31 85 SER A CA 1
ATOM 615 C C . SER A 1 85 ? -16.500 2.434 50.888 1.00 31.31 85 SER A C 1
ATOM 617 O O . SER A 1 85 ? -15.357 2.875 50.731 1.00 31.31 85 SER A O 1
ATOM 619 N N . GLU A 1 86 ? -16.990 1.479 50.107 1.00 38.50 86 GLU A N 1
ATOM 620 C CA . GLU A 1 86 ? -16.501 1.296 48.760 1.00 38.50 86 GLU A CA 1
ATOM 621 C C . GLU A 1 86 ? -16.951 2.555 48.034 1.00 38.50 86 GLU A C 1
ATOM 623 O O . GLU A 1 86 ? -18.033 2.645 47.454 1.00 38.50 86 GLU A O 1
ATOM 628 N N . LYS A 1 87 ? -16.115 3.593 48.142 1.00 31.55 87 LYS A N 1
ATOM 629 C CA . LYS A 1 87 ? -16.062 4.650 47.152 1.00 31.55 87 LYS A CA 1
ATOM 630 C C . LYS A 1 87 ? -16.067 3.920 45.817 1.00 31.55 87 LYS A C 1
ATOM 632 O O . LYS A 1 87 ? -15.063 3.312 45.450 1.00 31.55 87 LYS A O 1
ATOM 637 N N . LYS A 1 88 ? -17.189 3.993 45.100 1.00 35.16 88 LYS A N 1
ATOM 638 C CA . LYS A 1 88 ? -17.201 3.916 43.644 1.00 35.16 88 LYS A CA 1
ATOM 639 C C . LYS A 1 88 ? -16.189 4.957 43.186 1.00 35.16 88 LYS A C 1
ATOM 641 O O . LYS A 1 88 ? -16.493 6.139 43.058 1.00 35.16 88 LYS A O 1
ATOM 646 N N . ALA A 1 89 ? -14.941 4.535 43.048 1.00 37.47 89 ALA A N 1
ATOM 647 C CA . ALA A 1 89 ? -13.966 5.274 42.297 1.00 37.47 89 ALA A CA 1
ATOM 648 C C . ALA A 1 89 ? -14.433 5.130 40.853 1.00 37.47 89 ALA A C 1
ATOM 650 O O . ALA A 1 89 ? -14.038 4.201 40.150 1.00 37.47 89 ALA A O 1
ATOM 651 N N . ASP A 1 90 ? -15.322 6.029 40.432 1.00 43.50 90 ASP A N 1
ATOM 652 C CA . ASP A 1 90 ? -15.481 6.371 39.030 1.00 43.50 90 ASP A CA 1
ATOM 653 C C . ASP A 1 90 ? -14.124 6.921 38.583 1.00 43.50 90 ASP A C 1
ATOM 655 O O . ASP A 1 90 ? -13.867 8.124 38.573 1.00 43.50 90 ASP A O 1
ATOM 659 N N . PHE A 1 91 ? -13.193 6.017 38.281 1.00 52.50 91 PHE A N 1
ATOM 660 C CA . PHE A 1 91 ? -11.926 6.355 37.666 1.00 52.50 91 PHE A CA 1
ATOM 661 C C . PHE A 1 91 ? -12.249 6.666 36.206 1.00 52.50 91 PHE A C 1
ATOM 663 O O . PHE A 1 91 ? -12.052 5.848 35.306 1.00 52.50 91 PHE A O 1
ATOM 670 N N . ALA A 1 92 ? -12.842 7.838 35.976 1.00 62.91 92 ALA A N 1
ATOM 671 C CA . ALA A 1 92 ? -13.047 8.381 34.650 1.00 62.91 92 ALA A CA 1
ATOM 672 C C . ALA A 1 92 ? -11.661 8.540 34.017 1.00 62.91 92 ALA A C 1
ATOM 674 O O . ALA A 1 92 ? -10.937 9.502 34.269 1.00 62.91 92 ALA A O 1
ATOM 675 N N . MET A 1 93 ? -11.248 7.535 33.242 1.00 69.06 93 MET A N 1
ATOM 676 C CA . MET A 1 93 ? -9.992 7.575 32.509 1.00 69.06 93 MET A CA 1
ATOM 677 C C . MET A 1 93 ? -10.005 8.819 31.629 1.00 69.06 93 MET A C 1
ATOM 679 O O . MET A 1 93 ? -10.914 9.003 30.816 1.00 69.06 93 MET A O 1
ATOM 683 N N . ASN A 1 94 ? -8.989 9.668 31.783 1.00 88.50 94 ASN A N 1
ATOM 684 C CA . ASN A 1 94 ? -8.851 10.834 30.925 1.00 88.50 94 ASN A CA 1
ATOM 685 C C . ASN A 1 94 ? -8.756 10.402 29.445 1.00 88.50 94 ASN A C 1
ATOM 687 O O . ASN A 1 94 ? -8.407 9.260 29.121 1.00 88.50 94 ASN A O 1
ATOM 691 N N . ALA A 1 95 ? -9.076 11.318 28.529 1.00 87.62 95 ALA A N 1
ATOM 692 C CA . ALA A 1 95 ? -9.143 11.014 27.099 1.00 87.62 95 ALA A CA 1
ATOM 693 C C . ALA A 1 95 ? -7.836 10.406 26.551 1.00 87.62 95 ALA A C 1
ATOM 695 O O . ALA A 1 95 ? -7.879 9.502 25.714 1.00 87.62 95 ALA A O 1
ATOM 696 N N . ALA A 1 96 ? -6.681 10.845 27.062 1.00 88.38 96 ALA A N 1
ATOM 697 C CA . ALA A 1 96 ? -5.378 10.312 26.676 1.00 88.38 96 ALA A CA 1
ATOM 698 C C . ALA A 1 96 ? -5.207 8.845 27.103 1.00 88.38 96 ALA A C 1
ATOM 700 O O . ALA A 1 96 ? -4.778 8.017 26.300 1.00 88.38 96 ALA A O 1
ATOM 701 N N . ALA A 1 97 ? -5.604 8.496 28.327 1.00 91.69 97 ALA A N 1
ATOM 702 C CA . ALA A 1 97 ? -5.573 7.129 28.823 1.00 91.69 97 ALA A CA 1
ATOM 703 C C . ALA A 1 97 ? -6.537 6.229 28.037 1.00 91.69 97 ALA A C 1
ATOM 705 O O . ALA A 1 97 ? -6.156 5.127 27.642 1.00 91.69 97 ALA A O 1
ATOM 706 N N . LYS A 1 98 ? -7.756 6.703 27.737 1.00 91.19 98 LYS A N 1
ATOM 707 C CA . LYS A 1 98 ? -8.719 5.965 26.898 1.00 91.19 98 LYS A CA 1
ATOM 708 C C . LYS A 1 98 ? -8.154 5.682 25.508 1.00 91.19 98 LYS A C 1
ATOM 710 O O . LYS A 1 98 ? -8.219 4.545 25.047 1.00 91.19 98 LYS A O 1
ATOM 715 N N . LYS A 1 99 ? -7.538 6.685 24.877 1.00 90.31 99 LYS A N 1
ATOM 716 C CA . LYS A 1 99 ? -6.868 6.532 23.581 1.00 90.31 99 LYS A CA 1
ATOM 717 C C . LYS A 1 99 ? -5.706 5.540 23.653 1.00 90.31 99 LYS A C 1
ATOM 719 O O . LYS A 1 99 ? -5.592 4.670 22.796 1.00 90.31 99 LYS A O 1
ATOM 724 N N . ALA A 1 100 ? -4.862 5.629 24.679 1.00 92.56 100 ALA A N 1
ATOM 725 C CA . ALA A 1 100 ? -3.748 4.702 24.866 1.00 92.56 100 ALA A CA 1
ATOM 726 C C . ALA A 1 100 ? -4.230 3.253 25.056 1.00 92.56 100 ALA A C 1
ATOM 728 O O . ALA A 1 100 ? -3.643 2.324 24.496 1.00 92.56 100 ALA A O 1
ATOM 729 N N . PHE A 1 101 ? -5.321 3.060 25.801 1.00 94.44 101 PHE A N 1
ATOM 730 C CA . PHE A 1 101 ? -5.955 1.756 25.967 1.00 94.44 101 PHE A CA 1
ATOM 731 C C . PHE A 1 101 ? -6.515 1.221 24.643 1.00 94.44 101 PHE A C 1
ATOM 733 O O . PHE A 1 101 ? -6.227 0.081 24.289 1.00 94.44 101 PHE A O 1
ATOM 740 N N . GLU A 1 102 ? -7.238 2.046 23.878 1.00 93.25 102 GLU A N 1
ATOM 741 C CA . GLU A 1 102 ? -7.749 1.677 22.550 1.00 93.25 102 GLU A CA 1
ATOM 742 C C . GLU A 1 102 ? -6.610 1.240 21.618 1.00 93.25 102 GLU A C 1
ATOM 744 O O . GLU A 1 102 ? -6.646 0.139 21.070 1.00 93.25 102 GLU A O 1
ATOM 749 N N . VAL A 1 103 ? -5.545 2.041 21.512 1.00 95.00 103 VAL A N 1
ATOM 750 C CA . VAL A 1 103 ? -4.368 1.711 20.691 1.00 95.00 103 VAL A CA 1
ATOM 751 C C . VAL A 1 103 ? -3.746 0.382 21.123 1.00 95.00 103 VAL A C 1
ATOM 753 O O . VAL A 1 103 ? -3.401 -0.444 20.277 1.00 95.00 103 VAL A O 1
ATOM 756 N N . LYS A 1 104 ? -3.628 0.137 22.433 1.00 96.81 104 LYS A N 1
ATOM 757 C CA . LYS A 1 104 ? -3.102 -1.127 22.961 1.00 96.81 104 LYS A CA 1
ATOM 758 C C . LYS A 1 104 ? -3.977 -2.316 22.561 1.00 96.81 104 LYS A C 1
ATOM 760 O O . LYS A 1 104 ? -3.435 -3.348 22.172 1.00 96.81 104 LYS A O 1
ATOM 765 N N . MET A 1 105 ? -5.300 -2.178 22.623 1.00 97.44 105 MET A N 1
ATOM 766 C CA . MET A 1 105 ? -6.229 -3.235 22.214 1.00 97.44 105 MET A CA 1
ATOM 767 C C . MET A 1 105 ? -6.142 -3.525 20.713 1.00 97.44 105 MET A C 1
ATOM 769 O O . MET A 1 105 ? -6.044 -4.690 20.336 1.00 97.44 105 MET A O 1
ATOM 773 N N . VAL A 1 106 ? -6.064 -2.488 19.874 1.00 97.69 106 VAL A N 1
ATOM 774 C CA . VAL A 1 106 ? -5.890 -2.634 18.418 1.00 97.69 106 VAL A CA 1
ATOM 775 C C . VAL A 1 106 ? -4.568 -3.336 18.078 1.00 97.69 106 VAL A C 1
ATOM 777 O O . VAL A 1 106 ? -4.523 -4.177 17.183 1.00 97.69 106 VAL A O 1
ATOM 780 N N . ILE A 1 107 ? -3.482 -3.054 18.806 1.00 97.94 107 ILE A N 1
ATOM 781 C CA . ILE A 1 107 ? -2.192 -3.744 18.617 1.00 97.94 107 ILE A CA 1
ATOM 782 C C . ILE A 1 107 ? -2.283 -5.226 19.015 1.00 97.94 107 ILE A C 1
ATOM 784 O O . ILE A 1 107 ? -1.754 -6.089 18.312 1.00 97.94 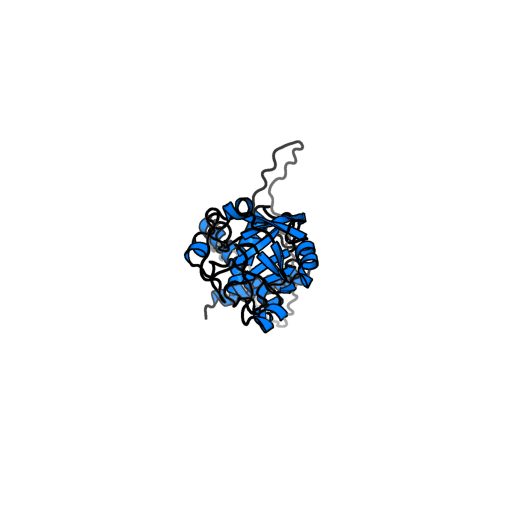107 ILE A O 1
ATOM 788 N N . LEU A 1 108 ? -2.953 -5.543 20.127 1.00 98.06 108 LEU A N 1
ATOM 789 C CA . LEU A 1 108 ? -3.151 -6.932 20.559 1.00 98.06 108 LEU A CA 1
ATOM 790 C C . LEU A 1 108 ? -4.001 -7.720 19.556 1.00 98.06 108 LEU A C 1
ATOM 792 O O . LEU A 1 108 ? -3.672 -8.863 19.234 1.00 98.06 108 LEU A O 1
ATOM 796 N N . GLU A 1 109 ? -5.054 -7.097 19.029 1.00 97.56 109 GLU A N 1
ATOM 797 C CA . GLU A 1 109 ? -5.873 -7.670 17.966 1.00 97.56 109 GLU A CA 1
ATOM 798 C C . GLU A 1 109 ? -5.045 -7.918 16.698 1.00 97.56 109 GLU A C 1
ATOM 800 O O . GLU A 1 109 ? -5.097 -9.019 16.149 1.00 97.56 109 GLU A O 1
ATOM 805 N N . ALA A 1 110 ? -4.219 -6.950 16.280 1.00 98.31 110 ALA A N 1
ATOM 806 C CA . ALA A 1 110 ? -3.333 -7.111 15.131 1.00 98.31 110 ALA A CA 1
ATOM 807 C C . ALA A 1 110 ? -2.429 -8.343 15.287 1.00 98.31 110 ALA A C 1
ATOM 809 O O . ALA A 1 110 ? -2.310 -9.141 14.358 1.00 98.31 110 ALA A O 1
ATOM 810 N N . SER A 1 111 ? -1.833 -8.541 16.469 1.00 98.25 111 SER A N 1
ATOM 811 C CA . SER A 1 111 ? -1.017 -9.730 16.744 1.00 98.25 111 SER A CA 1
ATOM 812 C C . SER A 1 111 ? -1.837 -11.015 16.625 1.00 98.25 111 SER A C 1
ATOM 814 O O . SER A 1 111 ? -1.419 -11.950 15.949 1.00 98.25 111 SER A O 1
ATOM 816 N N . SER A 1 112 ? -3.029 -11.050 17.227 1.00 97.81 112 SER A N 1
ATOM 817 C CA . SER A 1 112 ? -3.911 -12.222 17.180 1.00 97.81 112 SER A CA 1
ATOM 818 C C . SER A 1 112 ? -4.315 -12.589 15.748 1.00 97.81 112 SER A C 1
ATOM 820 O O . SER A 1 112 ? -4.253 -13.755 15.352 1.00 97.81 112 SER A O 1
ATOM 822 N N . ILE A 1 113 ? -4.696 -11.594 14.946 1.00 97.56 113 ILE A N 1
ATOM 823 C CA . ILE A 1 113 ? -5.113 -11.794 13.559 1.00 97.56 113 ILE A CA 1
ATOM 824 C C . ILE A 1 113 ? -3.930 -12.247 12.698 1.00 97.56 113 ILE A C 1
ATOM 826 O O . ILE A 1 113 ? -4.070 -13.208 11.937 1.00 97.56 113 ILE A O 1
ATOM 830 N N . TYR A 1 114 ? -2.768 -11.608 12.853 1.00 98.56 114 TYR A N 1
ATOM 831 C CA . TYR A 1 114 ? -1.531 -11.976 12.164 1.00 98.56 114 TYR A CA 1
ATOM 832 C C . TYR A 1 114 ? -1.169 -13.453 12.382 1.00 98.56 114 TYR A C 1
ATOM 834 O O . TYR A 1 114 ? -0.903 -14.176 11.415 1.00 98.56 114 TYR A O 1
ATOM 842 N N . ASP A 1 115 ? -1.231 -13.909 13.636 1.00 97.50 115 ASP A N 1
ATOM 843 C CA . ASP A 1 115 ? -0.929 -15.290 14.017 1.00 97.50 115 ASP A CA 1
ATOM 844 C C . ASP A 1 115 ? -1.984 -16.268 13.484 1.00 97.50 115 ASP A C 1
ATOM 846 O O . ASP A 1 115 ? -1.635 -17.305 12.914 1.00 97.50 115 ASP A O 1
ATOM 850 N N . SER A 1 116 ? -3.274 -15.919 13.584 1.00 96.81 116 SER A N 1
ATOM 851 C CA . SER A 1 116 ? -4.376 -16.770 13.101 1.00 96.81 116 SER A CA 1
ATOM 852 C C . SER A 1 116 ? -4.291 -17.054 11.598 1.00 96.81 116 SER A C 1
ATOM 854 O O . SER A 1 116 ? -4.555 -18.169 11.152 1.00 96.81 116 SER A O 1
ATOM 856 N N . MET A 1 117 ? -3.839 -16.066 10.824 1.00 97.06 117 MET A N 1
ATOM 857 C CA . MET A 1 117 ? -3.628 -16.176 9.382 1.00 97.06 117 MET A CA 1
ATOM 858 C C . MET A 1 117 ? -2.266 -16.774 9.006 1.00 97.06 117 MET A C 1
ATOM 860 O O . MET A 1 117 ? -2.007 -16.998 7.823 1.00 97.06 117 MET A O 1
ATOM 864 N N . ARG A 1 118 ? -1.383 -17.019 9.987 1.00 97.38 118 ARG A N 1
ATOM 865 C CA . ARG A 1 118 ? -0.000 -17.482 9.784 1.00 97.38 118 ARG A CA 1
ATOM 866 C C . ARG A 1 118 ? 0.775 -16.590 8.805 1.00 97.38 118 ARG A C 1
ATOM 868 O O . ARG A 1 118 ? 1.518 -17.086 7.953 1.00 97.38 118 ARG A O 1
ATOM 875 N N . LEU A 1 119 ? 0.602 -15.267 8.900 1.00 97.81 119 LEU A N 1
ATOM 876 C CA . LEU A 1 119 ? 1.188 -14.319 7.939 1.00 97.81 119 LEU A CA 1
ATOM 877 C C . LEU A 1 119 ? 2.720 -14.313 7.966 1.00 97.81 119 LEU A C 1
ATOM 879 O O . LEU A 1 119 ? 3.336 -14.065 6.928 1.00 97.81 119 LEU A O 1
ATOM 883 N N . ASN A 1 120 ? 3.336 -14.696 9.086 1.00 97.00 120 ASN A N 1
ATOM 884 C CA . ASN A 1 120 ? 4.778 -14.925 9.170 1.00 97.00 120 ASN A CA 1
ATOM 885 C C . ASN A 1 120 ? 5.267 -15.964 8.149 1.00 97.00 120 ASN A C 1
ATOM 887 O O . ASN A 1 120 ? 6.284 -15.751 7.497 1.00 97.00 120 ASN A O 1
ATOM 891 N N . ARG A 1 121 ? 4.515 -17.054 7.937 1.00 97.00 121 ARG A N 1
ATOM 892 C CA . ARG A 1 121 ? 4.847 -18.084 6.936 1.00 97.00 121 ARG A CA 1
ATOM 893 C C . ARG A 1 121 ? 4.719 -17.561 5.508 1.00 97.00 121 ARG A C 1
ATOM 895 O O . ARG A 1 121 ? 5.364 -18.072 4.598 1.00 97.00 121 ARG A O 1
ATOM 902 N N . SER A 1 122 ? 3.903 -16.528 5.309 1.00 96.81 122 SER A N 1
ATOM 903 C CA . SER A 1 122 ? 3.808 -15.814 4.036 1.00 96.81 122 SER A CA 1
ATOM 904 C C . SER A 1 122 ? 4.902 -14.754 3.853 1.00 96.81 122 SER A C 1
ATOM 906 O O . SER A 1 122 ? 4.975 -14.163 2.781 1.00 96.81 122 SER A O 1
ATOM 908 N N . GLY A 1 123 ? 5.758 -14.518 4.848 1.00 97.81 123 GLY A N 1
ATOM 909 C CA . GLY A 1 123 ? 6.851 -13.547 4.774 1.00 97.81 123 GLY A CA 1
ATOM 910 C C . GLY A 1 123 ? 6.443 -12.090 5.002 1.00 97.81 123 GLY A C 1
ATOM 911 O O . GLY A 1 123 ? 7.293 -11.214 4.873 1.00 97.81 123 GLY A O 1
ATOM 912 N N . LEU A 1 124 ? 5.183 -11.794 5.342 1.00 98.75 124 LEU A N 1
ATOM 913 C CA . LEU A 1 124 ? 4.772 -10.432 5.694 1.00 98.75 124 LEU A CA 1
ATOM 914 C C . LEU A 1 124 ? 5.399 -10.041 7.034 1.00 98.75 124 LEU A C 1
ATOM 916 O O . LEU A 1 124 ? 5.256 -10.774 8.007 1.00 98.75 124 LEU A O 1
ATOM 920 N N . ASN A 1 125 ? 6.050 -8.882 7.115 1.00 98.62 125 ASN A N 1
ATOM 921 C CA . ASN A 1 125 ? 6.611 -8.403 8.370 1.00 98.62 125 ASN A CA 1
ATOM 922 C C . ASN A 1 125 ? 5.505 -8.096 9.405 1.00 98.62 125 ASN A C 1
ATOM 924 O O . ASN A 1 125 ? 4.527 -7.405 9.110 1.00 98.62 125 ASN A O 1
ATOM 928 N N . GLN A 1 126 ? 5.677 -8.562 10.647 1.00 98.62 126 GLN A N 1
ATOM 929 C CA . GLN A 1 126 ? 4.688 -8.369 11.716 1.00 98.62 126 GLN A CA 1
ATOM 930 C C . GLN A 1 126 ? 4.421 -6.890 12.017 1.00 98.62 126 GLN A C 1
ATOM 932 O O . GLN A 1 126 ? 3.272 -6.502 12.217 1.00 98.62 126 GLN A O 1
ATOM 937 N N . LYS A 1 127 ? 5.456 -6.040 11.995 1.00 98.62 127 LYS A N 1
ATOM 938 C CA . LYS A 1 127 ? 5.287 -4.594 12.173 1.00 98.62 127 LYS A CA 1
ATOM 939 C C . LYS A 1 127 ? 4.597 -3.952 10.979 1.00 98.62 127 LYS A C 1
ATOM 941 O O . LYS A 1 127 ? 3.746 -3.096 11.196 1.00 98.62 127 LYS A O 1
ATOM 946 N N . ALA A 1 128 ? 4.879 -4.391 9.751 1.00 98.81 128 ALA A N 1
ATOM 947 C CA . ALA A 1 128 ? 4.128 -3.934 8.580 1.00 98.81 128 ALA A CA 1
ATOM 948 C C . ALA A 1 128 ? 2.623 -4.191 8.750 1.00 98.81 128 ALA A C 1
ATOM 950 O O . ALA A 1 128 ? 1.818 -3.284 8.538 1.00 98.81 128 ALA A O 1
ATOM 951 N N . PHE A 1 129 ? 2.251 -5.396 9.200 1.00 98.88 129 PHE A N 1
ATOM 952 C CA . PHE A 1 129 ? 0.858 -5.739 9.480 1.00 98.88 129 PHE A CA 1
ATOM 953 C C . PHE A 1 129 ? 0.270 -4.938 10.649 1.00 98.88 129 PHE A C 1
ATOM 955 O O . PHE A 1 129 ? -0.828 -4.414 10.517 1.00 98.88 129 PHE A O 1
ATOM 962 N N . GLU A 1 130 ? 0.991 -4.789 11.764 1.00 98.81 130 GLU A N 1
ATOM 963 C CA . GLU A 1 130 ? 0.538 -4.004 12.924 1.00 98.81 130 GLU A CA 1
ATOM 964 C C . GLU A 1 130 ? 0.207 -2.554 12.536 1.00 98.81 130 GLU A C 1
ATOM 966 O O . GLU A 1 130 ? -0.871 -2.053 12.858 1.00 98.81 130 GLU A O 1
ATOM 971 N N . TYR A 1 131 ? 1.101 -1.882 11.804 1.00 98.88 131 TYR A N 1
ATOM 972 C CA . TYR A 1 131 ? 0.865 -0.514 11.337 1.00 98.88 131 TYR A CA 1
ATOM 973 C C . TYR A 1 131 ? -0.288 -0.435 10.335 1.00 98.88 131 TYR A C 1
ATOM 975 O O . TYR A 1 131 ? -1.111 0.478 10.432 1.00 98.88 131 TYR A O 1
ATOM 983 N N . ALA A 1 132 ? -0.382 -1.405 9.420 1.00 98.88 132 ALA A N 1
ATOM 984 C CA . ALA A 1 132 ? -1.497 -1.503 8.487 1.00 98.88 132 ALA A CA 1
ATOM 985 C C . ALA A 1 132 ? -2.834 -1.660 9.223 1.00 98.88 132 ALA A C 1
ATOM 987 O O . ALA A 1 132 ? -3.785 -0.953 8.902 1.00 98.88 132 ALA A O 1
ATOM 988 N N . TRP A 1 133 ? -2.892 -2.543 10.226 1.00 98.81 133 TRP A N 1
ATOM 989 C CA . TRP A 1 133 ? -4.089 -2.824 11.018 1.00 98.81 133 TRP A CA 1
ATOM 990 C C . TRP A 1 133 ? -4.552 -1.597 11.793 1.00 98.81 133 TRP A C 1
ATOM 992 O O . TRP A 1 133 ? -5.724 -1.242 11.734 1.00 98.81 133 TRP A O 1
ATOM 1002 N N . ARG A 1 134 ? -3.624 -0.894 12.453 1.00 98.69 134 ARG A N 1
ATOM 1003 C CA . ARG A 1 134 ? -3.925 0.343 13.186 1.00 98.69 134 ARG A CA 1
ATOM 1004 C C . ARG A 1 134 ? -4.543 1.411 12.288 1.00 98.69 134 ARG A C 1
ATOM 1006 O O . ARG A 1 134 ? -5.591 1.958 12.617 1.00 98.69 134 ARG A O 1
ATOM 1013 N N . GLY A 1 135 ? -3.912 1.698 11.149 1.00 98.69 135 GLY A N 1
ATOM 1014 C CA . GLY A 1 135 ? -4.444 2.706 10.236 1.00 98.69 135 GLY A CA 1
ATOM 1015 C C . GLY A 1 135 ? -5.737 2.261 9.555 1.00 98.69 135 GLY A C 1
ATOM 1016 O O . GLY A 1 135 ? -6.669 3.051 9.466 1.00 98.69 135 GLY A O 1
ATOM 1017 N N . TYR A 1 136 ? -5.849 0.988 9.164 1.00 98.75 136 TYR A N 1
ATOM 1018 C CA . TYR A 1 136 ? -7.103 0.406 8.679 1.00 98.75 136 TYR A CA 1
ATOM 1019 C C . TYR A 1 136 ? -8.238 0.585 9.696 1.00 98.75 136 TYR A C 1
ATOM 1021 O O . TYR A 1 136 ? -9.291 1.099 9.332 1.00 98.75 136 TYR A O 1
ATOM 1029 N N . HIS A 1 137 ? -8.010 0.247 10.968 1.00 98.06 137 HIS A N 1
ATOM 1030 C CA . HIS A 1 137 ? -8.991 0.402 12.041 1.00 98.06 137 HIS A CA 1
ATOM 1031 C C . HIS A 1 137 ? -9.461 1.859 12.172 1.00 98.06 137 HIS A C 1
ATOM 1033 O O . HIS A 1 137 ? -10.661 2.129 12.199 1.00 98.06 137 HIS A O 1
ATOM 1039 N N . ASN A 1 138 ? -8.529 2.816 12.167 1.00 98.38 138 ASN A N 1
ATOM 1040 C CA . ASN A 1 138 ? -8.862 4.240 12.245 1.00 98.38 138 ASN A CA 1
ATOM 1041 C C . ASN A 1 138 ? -9.640 4.737 11.013 1.00 98.38 138 ASN A C 1
ATOM 1043 O O . ASN A 1 138 ? -10.569 5.532 11.159 1.00 98.38 138 ASN A O 1
ATOM 1047 N N . LEU A 1 139 ? -9.313 4.236 9.818 1.00 98.62 139 LEU A N 1
ATOM 1048 C CA . LEU A 1 139 ? -10.019 4.562 8.574 1.00 98.62 139 LEU A CA 1
ATOM 1049 C C . LEU A 1 139 ? -11.418 3.938 8.485 1.00 98.62 139 LEU A C 1
ATOM 1051 O O . LEU A 1 139 ? -12.311 4.511 7.865 1.00 98.62 139 LEU A O 1
ATOM 1055 N N . VAL A 1 140 ? -11.633 2.775 9.101 1.00 98.12 140 VAL A N 1
ATOM 1056 C CA . VAL A 1 140 ? -12.979 2.209 9.264 1.00 98.12 140 VAL A CA 1
ATOM 1057 C C . VAL A 1 140 ? -13.777 3.054 10.252 1.00 98.12 140 VAL A C 1
ATOM 1059 O O . VAL A 1 140 ? -14.887 3.476 9.941 1.00 98.12 140 VAL A O 1
ATOM 1062 N N . LYS A 1 141 ? -13.195 3.352 11.421 1.00 96.44 141 LYS A N 1
ATOM 1063 C CA . LYS A 1 141 ? -13.849 4.106 12.500 1.00 96.44 141 LYS A CA 1
ATOM 1064 C C . LYS A 1 141 ? -14.332 5.489 12.053 1.00 96.44 141 LYS A C 1
ATOM 1066 O O . LYS A 1 141 ? -15.374 5.940 12.518 1.00 96.44 141 LYS A O 1
ATOM 1071 N N . ASN A 1 142 ? -13.593 6.161 11.170 1.00 96.25 142 ASN A N 1
ATOM 1072 C CA . ASN A 1 142 ? -13.945 7.493 10.672 1.00 96.25 142 ASN A CA 1
ATOM 1073 C C . ASN A 1 142 ? -14.723 7.488 9.337 1.00 96.25 142 ASN A C 1
ATOM 1075 O O . ASN A 1 142 ? -14.965 8.558 8.785 1.00 96.25 142 ASN A O 1
ATOM 1079 N N . GLY A 1 143 ? -15.086 6.314 8.804 1.00 97.56 143 GLY A N 1
ATOM 1080 C CA . GLY A 1 143 ? -15.868 6.199 7.570 1.00 97.56 143 GLY A CA 1
ATOM 1081 C C . GLY A 1 143 ? -15.110 6.534 6.278 1.00 97.56 143 GLY A C 1
ATOM 1082 O O . GLY A 1 143 ? -15.740 6.830 5.268 1.00 97.56 143 GLY A O 1
ATOM 1083 N N . SER A 1 144 ? -13.773 6.483 6.268 1.00 97.50 144 SER A N 1
ATOM 1084 C CA . SER A 1 144 ? -12.965 6.810 5.075 1.00 97.50 144 SER A CA 1
ATOM 1085 C C . SER A 1 144 ? -12.949 5.716 3.997 1.00 97.50 144 SER A C 1
ATOM 1087 O O . SER A 1 144 ? -12.403 5.936 2.914 1.00 97.50 144 SER A O 1
ATOM 1089 N N . LEU A 1 145 ? -13.479 4.522 4.283 1.00 98.31 145 LEU A N 1
ATOM 1090 C CA . LEU A 1 145 ? -13.435 3.359 3.390 1.00 98.31 145 LEU A CA 1
ATOM 1091 C C . LEU A 1 145 ? -14.842 2.941 2.955 1.00 98.31 145 LEU A C 1
ATOM 1093 O O . LEU A 1 145 ? -15.668 2.589 3.792 1.00 98.31 145 LEU A O 1
ATOM 1097 N N . ASN A 1 146 ? -15.075 2.852 1.644 1.00 97.62 146 ASN A N 1
ATOM 1098 C CA . ASN A 1 146 ? -16.320 2.282 1.106 1.00 97.62 146 ASN A CA 1
ATOM 1099 C C . ASN A 1 146 ? -16.287 0.746 1.080 1.00 97.62 146 ASN A C 1
ATOM 1101 O O . ASN A 1 146 ? -17.329 0.096 1.062 1.00 97.62 146 ASN A O 1
ATOM 1105 N N . LYS A 1 147 ? -15.087 0.153 1.057 1.00 98.06 147 LYS A N 1
ATOM 1106 C CA . LYS A 1 147 ? -14.875 -1.296 1.050 1.00 98.06 147 LYS A CA 1
ATOM 1107 C C . LYS A 1 147 ? -13.978 -1.688 2.217 1.00 98.06 147 LYS A C 1
ATOM 1109 O O . LYS A 1 147 ? -12.755 -1.689 2.111 1.00 98.06 147 LYS A O 1
ATOM 1114 N N . THR A 1 148 ? -14.598 -2.044 3.334 1.00 98.12 148 THR A N 1
ATOM 1115 C CA . THR A 1 148 ? -13.898 -2.368 4.585 1.00 98.12 148 THR A CA 1
ATOM 1116 C C . THR A 1 148 ? -13.393 -3.809 4.635 1.00 98.12 148 THR A C 1
ATOM 1118 O O . THR A 1 148 ? -12.450 -4.102 5.346 1.00 98.12 148 THR A O 1
ATOM 1121 N N . ASN A 1 149 ? -13.925 -4.727 3.829 1.00 97.81 149 ASN A N 1
ATOM 1122 C CA . ASN A 1 149 ? -13.570 -6.146 3.937 1.00 97.81 149 ASN A CA 1
ATOM 1123 C C . ASN A 1 149 ? -12.192 -6.527 3.349 1.00 97.81 149 ASN A C 1
ATOM 1125 O O . ASN A 1 149 ? -11.804 -7.692 3.426 1.00 97.81 149 ASN A O 1
ATOM 1129 N N . VAL A 1 150 ? -11.447 -5.583 2.757 1.00 98.44 150 VAL A N 1
ATOM 1130 C CA . VAL A 1 150 ? -10.146 -5.848 2.120 1.00 98.44 150 VAL A CA 1
ATOM 1131 C C . VAL A 1 150 ? -9.085 -4.840 2.561 1.00 98.44 150 VAL A C 1
ATOM 1133 O O . VAL A 1 150 ? -9.275 -3.629 2.442 1.00 98.44 150 VAL A O 1
ATOM 1136 N N . LEU A 1 151 ? -7.931 -5.363 2.984 1.00 98.88 151 LEU A N 1
ATOM 1137 C CA . LEU A 1 151 ? -6.720 -4.608 3.299 1.00 98.88 151 LEU A CA 1
ATOM 1138 C C . LEU A 1 151 ? -5.582 -5.058 2.381 1.00 98.88 151 LEU A C 1
ATOM 1140 O O . LEU A 1 151 ? -5.249 -6.241 2.318 1.00 98.88 151 LEU A O 1
ATOM 1144 N N . THR A 1 152 ? -4.971 -4.108 1.679 1.00 98.94 152 THR A N 1
ATOM 1145 C CA . THR A 1 152 ? -3.794 -4.362 0.843 1.00 98.94 152 THR A CA 1
ATOM 1146 C C . THR A 1 152 ? -2.552 -3.747 1.466 1.00 98.94 152 THR A C 1
ATOM 1148 O O . THR A 1 152 ? -2.569 -2.574 1.829 1.00 98.94 152 THR A O 1
ATOM 1151 N N . ILE A 1 153 ? -1.474 -4.523 1.569 1.00 98.94 153 ILE A N 1
ATOM 1152 C CA . ILE A 1 153 ? -0.211 -4.112 2.188 1.00 98.94 153 ILE A CA 1
ATOM 1153 C C . ILE A 1 153 ? 0.929 -4.348 1.200 1.00 98.94 153 ILE A C 1
ATOM 1155 O O . ILE A 1 153 ? 1.139 -5.467 0.737 1.00 98.94 153 ILE A O 1
ATOM 1159 N N . CYS A 1 154 ? 1.697 -3.306 0.910 1.00 98.94 154 CYS A N 1
ATOM 1160 C CA . CYS A 1 154 ? 2.985 -3.390 0.238 1.00 98.94 154 CYS A CA 1
ATOM 1161 C C . CYS A 1 154 ? 4.093 -3.254 1.284 1.00 98.94 154 CYS A C 1
ATOM 1163 O O . CYS A 1 154 ? 4.287 -2.174 1.838 1.00 98.94 154 CYS A O 1
ATOM 1165 N N . ASP A 1 155 ? 4.811 -4.340 1.558 1.00 98.88 155 ASP A N 1
ATOM 1166 C CA . ASP A 1 155 ? 5.885 -4.369 2.550 1.00 98.88 155 ASP A CA 1
ATOM 1167 C C . ASP A 1 155 ? 7.236 -4.059 1.894 1.00 98.88 155 ASP A C 1
ATOM 1169 O O . ASP A 1 155 ? 7.910 -4.935 1.349 1.00 98.88 155 ASP A O 1
ATOM 1173 N N . PHE A 1 156 ? 7.633 -2.787 1.915 1.00 98.81 156 PHE A N 1
ATOM 1174 C CA . PHE A 1 156 ? 8.864 -2.330 1.270 1.00 98.81 156 PHE A CA 1
ATOM 1175 C C . PHE A 1 156 ? 10.109 -2.474 2.152 1.00 98.81 156 PHE A C 1
ATOM 1177 O O . PHE A 1 156 ? 11.178 -2.015 1.762 1.00 98.81 156 PHE A O 1
ATOM 1184 N N . THR A 1 157 ? 10.013 -3.176 3.288 1.00 98.62 157 THR A N 1
ATOM 1185 C CA . THR A 1 157 ? 11.215 -3.728 3.943 1.00 98.62 157 THR A CA 1
ATOM 1186 C C . THR A 1 157 ? 11.855 -4.843 3.121 1.00 98.62 157 THR A C 1
ATOM 1188 O O . THR A 1 157 ? 13.022 -5.165 3.321 1.00 98.62 157 THR A O 1
ATOM 1191 N N . GLN A 1 158 ? 11.100 -5.435 2.192 1.00 98.69 158 GLN A N 1
ATOM 1192 C CA . GLN A 1 158 ? 11.524 -6.581 1.402 1.00 98.69 158 GLN A CA 1
ATOM 1193 C C . GLN A 1 158 ? 12.092 -6.157 0.041 1.00 98.69 158 GLN A C 1
ATOM 1195 O O . GLN A 1 158 ? 11.618 -5.197 -0.580 1.00 98.69 158 GLN A O 1
ATOM 1200 N N . SER A 1 159 ? 13.051 -6.943 -0.454 1.00 98.56 159 SER A N 1
ATOM 1201 C CA . SER A 1 159 ? 13.599 -6.868 -1.815 1.00 98.56 159 SER A CA 1
ATOM 1202 C C . SER A 1 159 ? 12.491 -6.862 -2.877 1.00 98.56 159 SER A C 1
ATOM 1204 O O . SER A 1 159 ? 11.446 -7.500 -2.716 1.00 98.56 159 SER A O 1
ATOM 1206 N N . SER A 1 160 ? 12.713 -6.156 -3.990 1.00 98.25 160 SER A N 1
ATOM 1207 C CA . SER A 1 160 ? 11.796 -6.147 -5.138 1.00 98.25 160 SER A CA 1
ATOM 1208 C C . SER A 1 160 ? 11.654 -7.519 -5.783 1.00 98.25 160 SER A C 1
ATOM 1210 O O . SER A 1 160 ? 10.600 -7.824 -6.340 1.00 98.25 160 SER A O 1
ATOM 1212 N N . ARG A 1 161 ? 12.657 -8.382 -5.604 1.00 97.94 161 ARG A N 1
ATOM 1213 C CA . ARG A 1 161 ? 12.673 -9.774 -6.056 1.00 97.94 161 ARG A CA 1
ATOM 1214 C C . ARG A 1 161 ? 11.688 -10.671 -5.302 1.00 97.94 161 ARG A C 1
ATOM 1216 O O . ARG A 1 161 ? 11.435 -11.790 -5.742 1.00 97.94 161 ARG A O 1
ATOM 1223 N N . ASN A 1 162 ? 11.099 -10.192 -4.203 1.00 98.19 162 ASN A N 1
ATOM 1224 C CA . ASN A 1 162 ? 10.106 -10.921 -3.420 1.00 98.19 162 ASN A CA 1
ATOM 1225 C C . ASN A 1 162 ? 8.672 -10.514 -3.778 1.00 98.19 162 ASN A C 1
ATOM 1227 O O . ASN A 1 162 ? 8.367 -9.363 -4.098 1.00 98.19 162 ASN A O 1
ATOM 1231 N N . LYS A 1 163 ? 7.742 -11.467 -3.646 1.00 98.50 163 LYS A N 1
ATOM 1232 C CA . LYS A 1 163 ? 6.302 -11.180 -3.699 1.00 98.50 163 LYS A CA 1
ATOM 1233 C C . LYS A 1 163 ? 5.897 -10.438 -2.416 1.00 98.50 163 LYS A C 1
ATOM 1235 O O . LYS A 1 163 ? 5.500 -11.071 -1.445 1.00 98.50 163 LYS A O 1
ATOM 1240 N N . ARG A 1 164 ? 6.047 -9.112 -2.417 1.00 98.75 164 ARG A N 1
ATOM 1241 C CA . ARG A 1 164 ? 5.918 -8.228 -1.241 1.00 98.75 164 ARG A CA 1
ATOM 1242 C C . ARG A 1 164 ? 4.629 -7.396 -1.188 1.00 98.75 164 ARG A C 1
ATOM 1244 O O . ARG A 1 164 ? 4.518 -6.476 -0.381 1.00 98.75 164 ARG A O 1
ATOM 1251 N N . MET A 1 165 ? 3.662 -7.689 -2.056 1.00 98.88 165 MET A N 1
ATOM 1252 C CA . MET A 1 165 ? 2.297 -7.164 -1.976 1.00 98.88 165 MET A CA 1
ATOM 1253 C C . MET A 1 165 ? 1.353 -8.254 -1.477 1.00 98.88 165 MET A C 1
ATOM 1255 O O . MET A 1 165 ? 1.307 -9.336 -2.060 1.00 98.88 165 MET A O 1
ATOM 1259 N N . TYR A 1 166 ? 0.580 -7.944 -0.444 1.00 98.94 166 TYR A N 1
ATOM 1260 C CA . TYR A 1 166 ? -0.326 -8.848 0.254 1.00 98.94 166 TYR A CA 1
ATOM 1261 C C . TYR A 1 166 ? -1.742 -8.283 0.187 1.00 98.94 166 TYR A C 1
ATOM 1263 O O . TYR A 1 166 ? -1.958 -7.125 0.537 1.00 98.94 166 TYR A O 1
ATOM 1271 N N . ILE A 1 167 ? -2.706 -9.087 -0.257 1.00 98.88 167 ILE A N 1
ATOM 1272 C CA . ILE A 1 167 ? -4.128 -8.725 -0.278 1.00 98.88 167 ILE A CA 1
ATOM 1273 C C . ILE A 1 167 ? -4.840 -9.633 0.712 1.00 98.88 167 ILE A C 1
ATOM 1275 O O . ILE A 1 167 ? -4.817 -10.855 0.557 1.00 98.88 167 ILE A O 1
ATOM 1279 N N . ILE A 1 168 ? -5.448 -9.035 1.729 1.00 98.88 168 ILE A N 1
ATOM 1280 C CA . ILE A 1 168 ? -6.013 -9.731 2.880 1.00 98.88 168 ILE A CA 1
ATOM 1281 C C . ILE A 1 168 ? -7.514 -9.465 2.927 1.00 98.88 168 ILE A C 1
ATOM 1283 O O . ILE A 1 168 ? -7.954 -8.316 2.885 1.00 98.88 168 ILE A O 1
ATOM 1287 N N . ASP A 1 169 ? -8.286 -10.539 3.037 1.00 98.38 169 ASP A N 1
ATOM 1288 C CA . ASP A 1 169 ? -9.670 -10.494 3.485 1.00 98.38 169 ASP A CA 1
ATOM 1289 C C . ASP A 1 169 ? -9.663 -10.421 5.010 1.00 98.38 169 ASP A C 1
ATOM 1291 O O . ASP A 1 169 ? -9.329 -11.391 5.697 1.00 98.38 169 ASP A O 1
ATOM 1295 N N . VAL A 1 170 ? -9.966 -9.239 5.533 1.00 96.50 170 VAL A N 1
ATOM 1296 C CA . VAL A 1 170 ? -9.914 -8.981 6.975 1.00 96.50 170 VAL A CA 1
ATOM 1297 C C . VAL A 1 170 ? -11.139 -9.532 7.697 1.00 96.50 170 VAL A C 1
ATOM 1299 O O . VAL A 1 170 ? -11.040 -9.888 8.867 1.00 96.50 170 VAL A O 1
ATOM 1302 N N . GLN A 1 171 ? -12.270 -9.662 6.997 1.00 94.38 171 GLN A N 1
ATOM 1303 C CA . GLN A 1 171 ? -13.506 -10.199 7.559 1.00 94.38 171 GLN A CA 1
ATOM 1304 C C . GLN A 1 171 ? -13.386 -11.709 7.769 1.00 94.38 171 GLN A C 1
ATOM 1306 O O . GLN A 1 171 ? -13.699 -12.216 8.843 1.00 94.38 171 GLN A O 1
ATOM 1311 N N . ASN A 1 172 ? -12.867 -12.413 6.763 1.00 97.12 172 ASN A N 1
ATOM 1312 C CA . ASN A 1 172 ? -12.701 -13.866 6.791 1.00 97.12 172 ASN A CA 1
ATOM 1313 C C . ASN A 1 172 ? -11.318 -14.311 7.286 1.00 97.12 172 ASN A C 1
ATOM 1315 O O . ASN A 1 172 ? -11.027 -15.505 7.267 1.00 97.12 172 ASN A O 1
ATOM 1319 N N . ARG A 1 173 ? -10.456 -13.366 7.695 1.00 97.12 173 ARG A N 1
ATOM 1320 C CA . ARG A 1 173 ? -9.077 -13.611 8.154 1.00 97.12 173 ARG A CA 1
ATOM 1321 C C . ARG A 1 173 ? -8.330 -14.534 7.192 1.00 97.12 173 ARG A C 1
ATOM 1323 O O . ARG A 1 173 ? -7.883 -15.622 7.551 1.00 97.12 173 ARG A O 1
ATOM 1330 N N . LYS A 1 174 ? -8.221 -14.103 5.936 1.00 98.00 174 LYS A N 1
ATOM 1331 C CA . LYS A 1 174 ? -7.601 -14.897 4.875 1.00 98.00 174 LYS A CA 1
ATOM 1332 C C . LYS A 1 174 ? -6.664 -14.061 4.019 1.00 98.00 174 LYS A C 1
ATOM 1334 O O . LYS A 1 174 ? -7.047 -13.029 3.475 1.00 98.00 174 LYS A O 1
ATOM 1339 N N . LEU A 1 175 ? -5.448 -14.560 3.806 1.00 98.50 175 LEU A N 1
ATOM 1340 C CA . LEU A 1 175 ? -4.574 -14.050 2.753 1.00 98.50 175 LEU A CA 1
ATOM 1341 C C . LEU A 1 175 ? -5.134 -14.482 1.388 1.00 98.50 175 LEU A C 1
ATOM 1343 O O . LEU A 1 175 ? -5.115 -15.663 1.046 1.00 98.50 175 LEU A O 1
ATOM 1347 N N . LEU A 1 176 ? -5.648 -13.528 0.610 1.00 98.56 176 LEU A N 1
ATOM 1348 C CA . LEU A 1 176 ? -6.234 -13.780 -0.709 1.00 98.56 176 LEU A CA 1
ATOM 1349 C C . LEU A 1 176 ? -5.168 -13.928 -1.793 1.00 98.56 176 LEU A C 1
ATOM 1351 O O . LEU A 1 176 ? -5.330 -14.715 -2.727 1.00 98.56 176 LEU A O 1
ATOM 1355 N N . MET A 1 177 ? -4.102 -13.130 -1.708 1.00 98.44 177 MET A N 1
ATOM 1356 C CA . MET A 1 177 ? -3.047 -13.107 -2.715 1.00 98.44 177 MET A CA 1
ATOM 1357 C C . MET A 1 177 ? -1.745 -12.543 -2.154 1.00 98.44 177 MET A C 1
ATOM 1359 O O . MET A 1 177 ? -1.759 -11.593 -1.373 1.00 98.44 177 MET A O 1
ATOM 1363 N N . ARG A 1 178 ? -0.625 -13.084 -2.643 1.00 98.31 178 ARG A N 1
ATOM 1364 C CA . ARG A 1 178 ? 0.708 -12.493 -2.518 1.00 98.31 178 ARG A CA 1
ATOM 1365 C C . ARG A 1 178 ? 1.337 -12.356 -3.907 1.00 98.31 178 ARG A C 1
ATOM 1367 O O . ARG A 1 178 ? 1.402 -13.347 -4.634 1.00 98.31 178 ARG A O 1
ATOM 1374 N N . THR A 1 179 ? 1.796 -11.166 -4.285 1.00 98.75 179 THR A N 1
ATOM 1375 C CA . THR A 1 179 ? 2.344 -10.897 -5.630 1.00 98.75 179 THR A CA 1
ATOM 1376 C C . THR A 1 179 ? 3.510 -9.902 -5.617 1.00 98.75 179 THR A C 1
ATOM 1378 O O . THR A 1 179 ? 3.826 -9.318 -4.578 1.00 98.75 179 THR A O 1
ATOM 1381 N N . TYR A 1 180 ? 4.190 -9.753 -6.757 1.00 98.69 180 TYR A N 1
ATOM 1382 C CA . TYR A 1 180 ? 5.225 -8.741 -6.973 1.00 98.69 180 TYR A CA 1
ATOM 1383 C C . TYR A 1 180 ? 4.620 -7.343 -7.078 1.00 98.69 180 TYR A C 1
ATOM 1385 O O . TYR A 1 180 ? 3.479 -7.179 -7.509 1.00 98.69 180 TYR A O 1
ATOM 1393 N N . VAL A 1 181 ? 5.406 -6.338 -6.703 1.00 98.81 181 VAL A N 1
ATOM 1394 C CA . VAL A 1 181 ? 5.026 -4.932 -6.833 1.00 98.81 181 VAL A CA 1
ATOM 1395 C C . VAL A 1 181 ? 6.260 -4.043 -6.988 1.00 98.81 181 VAL A C 1
ATOM 1397 O O . VAL A 1 181 ? 7.255 -4.193 -6.262 1.00 98.81 181 VAL A O 1
ATOM 1400 N N . SER A 1 182 ? 6.193 -3.107 -7.933 1.00 98.56 182 SER A N 1
ATOM 1401 C CA . SER A 1 182 ? 7.252 -2.134 -8.189 1.00 98.56 182 SER A CA 1
ATOM 1402 C C . SER A 1 182 ? 7.337 -1.064 -7.105 1.00 98.56 182 SER A C 1
ATOM 1404 O O . SER A 1 182 ? 6.356 -0.740 -6.435 1.00 98.56 182 SER A O 1
ATOM 1406 N N . HIS A 1 183 ? 8.496 -0.422 -7.034 1.00 98.75 183 HIS A N 1
ATOM 1407 C CA . HIS A 1 183 ? 8.643 0.917 -6.468 1.00 98.75 183 HIS A CA 1
ATOM 1408 C C . HIS A 1 183 ? 9.139 1.889 -7.556 1.00 98.75 183 HIS A C 1
ATOM 1410 O O . HIS A 1 183 ? 9.460 1.469 -8.671 1.00 98.75 183 HIS A O 1
ATOM 1416 N N . GLY A 1 184 ? 9.164 3.187 -7.246 1.00 98.50 184 GLY A N 1
ATOM 1417 C CA . GLY A 1 184 ? 9.648 4.225 -8.159 1.00 98.50 184 GLY A CA 1
ATOM 1418 C C . GLY A 1 184 ? 11.155 4.126 -8.429 1.00 98.50 184 GLY A C 1
ATOM 1419 O O . GLY A 1 184 ? 11.910 3.776 -7.531 1.00 98.50 184 GLY A O 1
ATOM 1420 N N . MET A 1 185 ? 11.615 4.455 -9.634 1.00 98.12 185 MET A N 1
ATOM 1421 C CA . MET A 1 185 ? 13.010 4.272 -10.062 1.00 98.12 185 MET A CA 1
ATOM 1422 C C . MET A 1 185 ? 14.033 5.023 -9.200 1.00 98.12 185 MET A C 1
ATOM 1424 O O . MET A 1 185 ? 15.125 4.513 -8.968 1.00 98.12 185 MET A O 1
ATOM 1428 N N . ASN A 1 186 ? 13.635 6.155 -8.613 1.00 98.56 186 ASN A N 1
ATOM 1429 C CA . ASN A 1 186 ? 14.464 6.921 -7.682 1.00 98.56 186 ASN A CA 1
ATOM 1430 C C . ASN A 1 186 ? 14.293 6.494 -6.211 1.00 98.56 186 ASN A C 1
ATOM 1432 O O . ASN A 1 186 ? 14.856 7.126 -5.313 1.00 98.56 186 ASN A O 1
ATOM 1436 N N . SER A 1 187 ? 13.480 5.473 -5.921 1.00 98.50 187 SER A N 1
ATOM 1437 C CA . SER A 1 187 ? 13.308 4.937 -4.565 1.00 98.50 187 SER A CA 1
ATOM 1438 C C . SER A 1 187 ? 14.381 3.926 -4.174 1.00 98.50 187 SER A C 1
ATOM 1440 O O . SER A 1 187 ? 14.506 3.648 -2.985 1.00 98.50 187 SER A O 1
ATOM 1442 N N . GLY A 1 188 ? 15.142 3.407 -5.136 1.00 98.06 188 GLY A N 1
ATOM 1443 C CA . GLY A 1 188 ? 16.198 2.419 -4.945 1.00 98.06 188 GLY A CA 1
ATOM 1444 C C . GLY A 1 188 ? 16.294 1.462 -6.136 1.00 98.06 188 GLY A C 1
ATOM 1445 O O . GLY A 1 188 ? 15.647 1.677 -7.163 1.00 98.06 188 GLY A O 1
ATOM 1446 N N . VAL A 1 189 ? 17.136 0.433 -6.008 1.00 96.50 189 VAL A N 1
ATOM 1447 C CA . VAL A 1 189 ? 17.318 -0.614 -7.031 1.00 96.50 189 VAL A CA 1
ATOM 1448 C C . VAL A 1 189 ? 16.585 -1.885 -6.591 1.00 96.50 189 VAL A C 1
ATOM 1450 O O . VAL A 1 189 ? 15.455 -2.131 -7.005 1.00 96.50 189 VAL A O 1
ATOM 1453 N N . ASP A 1 190 ? 17.176 -2.661 -5.680 1.00 97.62 190 ASP A N 1
ATOM 1454 C CA . ASP A 1 190 ? 16.534 -3.857 -5.125 1.00 97.62 190 ASP A CA 1
ATOM 1455 C C . ASP A 1 190 ? 15.537 -3.497 -4.004 1.00 97.62 190 ASP A C 1
ATOM 1457 O O . ASP A 1 190 ? 14.347 -3.835 -4.037 1.00 97.62 190 ASP A O 1
ATOM 1461 N N . TYR A 1 191 ? 16.000 -2.712 -3.033 1.00 98.62 191 TYR A N 1
ATOM 1462 C CA . TYR A 1 191 ? 15.200 -2.222 -1.912 1.00 98.62 191 TYR A CA 1
ATOM 1463 C C . TYR A 1 191 ? 14.733 -0.790 -2.156 1.00 98.62 191 TYR A C 1
ATOM 1465 O O . TYR A 1 191 ? 15.499 0.036 -2.646 1.00 98.62 191 TYR A O 1
ATOM 1473 N N . ALA A 1 192 ? 13.493 -0.478 -1.766 1.00 98.44 192 ALA A N 1
ATOM 1474 C CA . ALA A 1 192 ? 13.035 0.907 -1.711 1.00 98.44 192 ALA A CA 1
ATOM 1475 C C . ALA A 1 192 ? 13.505 1.538 -0.397 1.00 98.44 192 ALA A C 1
ATOM 1477 O O . ALA A 1 192 ? 13.016 1.176 0.668 1.00 98.44 192 ALA A O 1
ATOM 1478 N N . THR A 1 193 ? 14.422 2.492 -0.473 1.00 98.31 193 THR A N 1
ATOM 1479 C CA . THR A 1 193 ? 15.031 3.158 0.687 1.00 98.31 193 THR A CA 1
ATOM 1480 C C . THR A 1 193 ? 14.730 4.657 0.731 1.00 98.31 193 THR A C 1
ATOM 1482 O O . THR A 1 193 ? 14.939 5.301 1.758 1.00 98.31 193 THR A O 1
ATOM 1485 N N . SER A 1 194 ? 14.200 5.232 -0.356 1.00 98.38 194 SER A N 1
ATOM 1486 C CA . SER A 1 194 ? 13.879 6.659 -0.449 1.00 98.38 194 SER A CA 1
ATOM 1487 C C . SER A 1 194 ? 12.472 6.909 -0.987 1.00 98.38 194 SER A C 1
ATOM 1489 O O . SER A 1 194 ? 12.038 6.304 -1.965 1.00 98.38 194 SER A O 1
ATOM 1491 N N . PHE A 1 195 ? 11.754 7.854 -0.380 1.00 98.69 195 PHE A N 1
ATOM 1492 C CA . PHE A 1 195 ? 10.341 8.112 -0.669 1.00 98.69 195 PHE A CA 1
ATOM 1493 C C . PHE A 1 195 ? 10.075 9.600 -0.857 1.00 98.69 195 PHE A C 1
ATOM 1495 O O . PHE A 1 195 ? 10.779 10.436 -0.293 1.00 98.69 195 PHE A O 1
ATOM 1502 N N . SER A 1 196 ? 9.061 9.946 -1.651 1.00 98.38 196 SER A N 1
ATOM 1503 C CA . SER A 1 196 ? 8.688 11.345 -1.866 1.00 98.38 196 SER A CA 1
ATOM 1504 C C . SER A 1 196 ? 7.233 11.505 -2.279 1.00 98.38 196 SER A C 1
ATOM 1506 O O . SER A 1 196 ? 6.685 10.696 -3.027 1.00 98.38 196 SER A O 1
ATOM 1508 N N . ASN A 1 197 ? 6.641 12.608 -1.825 1.00 98.00 197 ASN A N 1
ATOM 1509 C CA . ASN A 1 197 ? 5.351 13.112 -2.281 1.00 98.00 197 ASN A CA 1
ATOM 1510 C C . ASN A 1 197 ? 5.490 14.143 -3.417 1.00 98.00 197 ASN A C 1
ATOM 1512 O O . ASN A 1 197 ? 4.487 14.596 -3.953 1.00 98.00 197 ASN A O 1
ATOM 1516 N N . ARG A 1 198 ? 6.712 14.576 -3.760 1.00 98.12 198 ARG A N 1
ATOM 1517 C CA . ARG A 1 198 ? 6.933 15.657 -4.734 1.00 98.12 198 ARG A C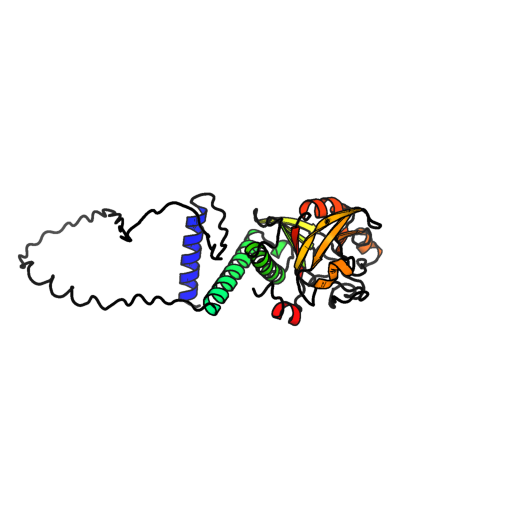A 1
ATOM 1518 C C . ARG A 1 198 ? 6.620 15.184 -6.162 1.00 98.12 198 ARG A C 1
ATOM 1520 O O . ARG A 1 198 ? 7.022 14.064 -6.513 1.00 98.12 198 ARG A O 1
ATOM 1527 N N . PRO A 1 199 ? 5.958 16.018 -6.988 1.00 97.19 199 PRO A N 1
ATOM 1528 C CA . PRO A 1 199 ? 5.883 15.808 -8.432 1.00 97.19 199 PRO A CA 1
ATOM 1529 C C . PRO A 1 199 ? 7.263 15.556 -9.034 1.00 97.19 199 PRO A C 1
ATOM 1531 O O . PRO A 1 199 ? 8.259 16.030 -8.489 1.00 97.19 199 PRO A O 1
ATOM 1534 N N . GLU A 1 200 ? 7.305 14.735 -10.085 1.00 96.25 200 GLU A N 1
ATOM 1535 C CA . GLU A 1 200 ? 8.515 14.443 -10.880 1.00 96.25 200 GLU A CA 1
ATOM 1536 C C . GLU A 1 200 ? 9.699 13.844 -10.103 1.00 96.25 200 GLU A C 1
ATOM 1538 O O . GLU A 1 200 ? 10.764 13.603 -10.651 1.00 96.25 200 GLU A O 1
ATOM 1543 N N . SER A 1 201 ? 9.518 13.499 -8.826 1.00 97.88 201 SER A N 1
ATOM 1544 C CA . SER A 1 201 ? 10.577 12.857 -8.042 1.00 97.88 201 SER A CA 1
ATOM 1545 C C . SER A 1 201 ? 10.895 11.431 -8.497 1.00 97.88 201 SER A C 1
ATOM 1547 O O . SER A 1 201 ? 11.939 10.896 -8.131 1.00 97.88 201 SER A O 1
ATOM 1549 N N . PHE A 1 202 ? 9.975 10.793 -9.226 1.00 98.31 202 PHE A N 1
ATOM 1550 C CA . PHE A 1 202 ? 10.000 9.376 -9.611 1.00 98.31 202 PHE A CA 1
ATOM 1551 C C . PHE A 1 202 ? 10.201 8.397 -8.445 1.00 98.31 202 PHE A C 1
ATOM 1553 O O . PHE A 1 202 ? 10.683 7.278 -8.622 1.00 98.31 202 PHE A O 1
ATOM 1560 N N . LYS A 1 203 ? 9.819 8.813 -7.233 1.00 98.62 203 LYS A N 1
ATOM 1561 C CA . LYS A 1 203 ? 9.855 7.991 -6.018 1.00 98.62 203 LYS A CA 1
ATOM 1562 C C . LYS A 1 203 ? 8.458 7.534 -5.640 1.00 98.62 203 LYS A C 1
ATOM 1564 O O . LYS A 1 203 ? 7.485 8.262 -5.822 1.00 98.62 203 LYS A O 1
ATOM 1569 N N . THR A 1 204 ? 8.347 6.365 -5.028 1.00 98.56 204 THR A N 1
ATOM 1570 C CA . THR A 1 204 ? 7.108 5.983 -4.345 1.00 98.56 204 THR A CA 1
ATOM 1571 C C . THR A 1 204 ? 6.871 6.888 -3.128 1.00 98.56 204 THR A C 1
ATOM 1573 O O . THR A 1 204 ? 7.814 7.329 -2.470 1.00 98.56 204 THR A O 1
ATOM 1576 N N . SER A 1 205 ? 5.608 7.175 -2.818 1.00 98.44 205 SER A N 1
ATOM 1577 C CA . SER A 1 205 ? 5.182 7.807 -1.564 1.00 98.44 205 SER A CA 1
ATOM 1578 C C . SER A 1 205 ? 4.687 6.753 -0.567 1.00 98.44 205 SER A C 1
ATOM 1580 O O . SER A 1 205 ? 3.998 5.809 -0.953 1.00 98.44 205 SER A O 1
ATOM 1582 N N . LEU A 1 206 ? 5.022 6.902 0.716 1.00 98.69 206 LEU A N 1
ATOM 1583 C CA . LEU A 1 206 ? 4.577 5.978 1.766 1.00 98.69 206 LEU A CA 1
ATOM 1584 C C . LEU A 1 206 ? 3.128 6.226 2.176 1.00 98.69 206 LEU A C 1
ATOM 1586 O O . LEU A 1 206 ? 2.577 7.301 1.938 1.00 98.69 206 LEU A O 1
ATOM 1590 N N . GLY A 1 207 ? 2.552 5.232 2.842 1.00 98.69 207 GLY A N 1
ATOM 1591 C CA . GLY A 1 207 ? 1.389 5.428 3.683 1.00 98.69 207 GLY A CA 1
ATOM 1592 C C . GLY A 1 207 ? 0.066 4.936 3.127 1.00 98.69 207 GLY A C 1
ATOM 1593 O O . GLY A 1 207 ? 0.039 4.041 2.281 1.00 98.69 207 GLY A O 1
ATOM 1594 N N . PHE A 1 208 ? -1.025 5.479 3.664 1.00 98.88 208 PHE A N 1
ATOM 1595 C CA . PHE A 1 208 ? -2.390 5.036 3.383 1.00 98.88 208 PHE A CA 1
ATOM 1596 C C . PHE A 1 208 ? -2.988 5.709 2.155 1.00 98.88 208 PHE A C 1
ATOM 1598 O O . PHE A 1 208 ? -2.928 6.930 1.988 1.00 98.88 208 PHE A O 1
ATOM 1605 N N . TYR A 1 209 ? -3.623 4.882 1.336 1.00 98.88 209 TYR A N 1
ATOM 1606 C CA . TYR A 1 209 ? -4.373 5.252 0.154 1.00 98.88 209 TYR A CA 1
ATOM 1607 C C . TYR A 1 209 ? -5.749 4.590 0.183 1.00 98.88 209 TYR A C 1
ATOM 1609 O O . TYR A 1 209 ? -5.931 3.511 0.752 1.00 98.88 209 TYR A O 1
ATOM 1617 N N . VAL A 1 210 ? -6.696 5.209 -0.514 1.00 98.62 210 VAL A N 1
ATOM 1618 C CA . VAL A 1 210 ? -8.006 4.627 -0.814 1.00 98.62 210 VAL A CA 1
ATOM 1619 C C . VAL A 1 210 ? -8.094 4.396 -2.308 1.00 98.62 210 VAL A C 1
ATOM 1621 O O . VAL A 1 210 ? -7.868 5.304 -3.113 1.00 98.62 210 VAL A O 1
ATOM 1624 N N . THR A 1 211 ? -8.384 3.159 -2.693 1.00 98.50 211 THR A N 1
ATOM 1625 C CA . THR A 1 211 ? -8.608 2.802 -4.095 1.00 98.50 211 THR A CA 1
ATOM 1626 C C . THR A 1 211 ? -9.941 3.362 -4.580 1.00 98.50 211 THR A C 1
ATOM 1628 O O . THR A 1 211 ? -10.862 3.587 -3.805 1.00 98.50 211 THR A O 1
ATOM 1631 N N . SER A 1 212 ? -10.091 3.589 -5.880 1.00 96.44 212 SER A N 1
ATOM 1632 C CA . SER A 1 212 ? -11.316 4.189 -6.417 1.00 96.44 212 SER A CA 1
ATOM 1633 C C . SER A 1 212 ? -11.782 3.469 -7.682 1.00 96.44 212 SER A C 1
ATOM 1635 O O . SER A 1 212 ? -11.890 2.241 -7.693 1.00 96.44 212 SER A O 1
ATOM 1637 N N . LYS A 1 213 ? -12.098 4.228 -8.731 1.00 96.12 213 LYS A N 1
ATOM 1638 C CA . LYS A 1 213 ? -12.565 3.711 -10.012 1.00 96.12 213 LYS A CA 1
ATOM 1639 C C . LYS A 1 213 ? -11.405 3.268 -10.894 1.00 96.12 213 LYS A C 1
ATOM 1641 O O . LYS A 1 213 ? -10.288 3.789 -10.824 1.00 96.12 213 LYS A O 1
ATOM 1646 N N . THR A 1 214 ? -11.705 2.312 -11.757 1.00 97.88 214 THR A N 1
ATOM 1647 C CA . THR A 1 214 ? -10.806 1.879 -12.819 1.00 97.88 214 THR A CA 1
ATOM 1648 C C . THR A 1 214 ? -10.872 2.826 -14.009 1.00 97.88 214 THR A C 1
ATOM 1650 O O . THR A 1 214 ? -11.843 3.561 -14.187 1.00 97.88 214 THR A O 1
ATOM 1653 N N . TYR A 1 215 ? -9.846 2.785 -14.843 1.00 97.69 215 TYR A N 1
ATOM 1654 C CA . TYR A 1 215 ? -9.853 3.334 -16.193 1.00 97.69 215 TYR A CA 1
ATOM 1655 C C . TYR A 1 215 ? -8.931 2.485 -17.071 1.00 97.69 215 TYR A C 1
ATOM 1657 O O . TYR A 1 215 ? -8.157 1.672 -16.560 1.00 97.69 215 TYR A O 1
ATOM 1665 N N . VAL A 1 216 ? -9.018 2.667 -18.383 1.00 97.44 216 VAL A N 1
ATOM 1666 C CA . VAL A 1 216 ? -8.082 2.072 -19.338 1.00 97.44 216 VAL A CA 1
ATOM 1667 C C . VAL A 1 216 ? -7.217 3.201 -19.880 1.00 97.44 216 VAL A C 1
ATOM 1669 O O . VAL A 1 216 ? -7.740 4.202 -20.362 1.00 97.44 216 VAL A O 1
ATOM 1672 N N . GLY A 1 217 ? -5.902 3.077 -19.723 1.00 93.31 217 GLY A N 1
ATOM 1673 C CA . GLY A 1 217 ? -4.926 4.032 -20.251 1.00 93.31 217 GLY A CA 1
ATOM 1674 C C . GLY A 1 217 ? -3.812 3.317 -21.008 1.00 93.31 217 GLY A C 1
ATOM 1675 O O . GLY A 1 217 ? -3.954 2.152 -21.368 1.00 93.31 217 GLY A O 1
ATOM 1676 N N . ARG A 1 218 ? -2.666 3.986 -21.189 1.00 92.50 218 ARG A N 1
ATOM 1677 C CA . ARG A 1 218 ? -1.495 3.417 -21.886 1.00 92.50 218 ARG A CA 1
ATOM 1678 C C . ARG A 1 218 ? -0.997 2.094 -21.285 1.00 92.50 218 ARG A C 1
ATOM 1680 O O . ARG A 1 218 ? -0.512 1.246 -22.018 1.00 92.50 218 ARG A O 1
ATOM 1687 N N . ASN A 1 219 ? -1.158 1.903 -19.974 1.00 93.25 219 ASN A N 1
ATOM 1688 C CA . ASN A 1 219 ? -0.772 0.675 -19.266 1.00 93.25 219 ASN A CA 1
ATOM 1689 C C . ASN A 1 219 ? -1.936 -0.336 -19.150 1.00 93.25 219 ASN A C 1
ATOM 1691 O O . ASN A 1 219 ? -1.938 -1.193 -18.267 1.00 93.25 219 ASN A O 1
ATOM 1695 N N . GLY A 1 220 ? -2.971 -0.197 -19.986 1.00 96.50 220 GLY A N 1
ATOM 1696 C CA . GLY A 1 220 ? -4.182 -1.011 -19.937 1.00 96.50 220 GLY A CA 1
ATOM 1697 C C . GLY A 1 220 ? -5.049 -0.718 -18.710 1.00 96.50 220 GLY A C 1
ATOM 1698 O O . GLY A 1 220 ? -5.134 0.425 -18.240 1.00 96.50 220 GLY A O 1
ATOM 1699 N N . LEU A 1 221 ? -5.721 -1.758 -18.200 1.00 98.12 221 LEU A N 1
ATOM 1700 C CA . LEU A 1 221 ? -6.576 -1.667 -17.015 1.00 98.12 221 LEU A CA 1
ATOM 1701 C C . LEU A 1 221 ? -5.772 -1.136 -15.820 1.00 98.12 221 LEU A C 1
ATOM 1703 O O . LEU A 1 221 ? -4.831 -1.777 -15.352 1.00 98.12 221 LEU A O 1
ATOM 1707 N N . SER A 1 222 ? -6.190 0.018 -15.314 1.00 98.44 222 SER A N 1
ATOM 1708 C CA . SER A 1 222 ? -5.515 0.748 -14.247 1.00 98.44 222 SER A CA 1
ATOM 1709 C C . SER A 1 222 ? -6.516 1.163 -13.171 1.00 98.44 222 SER A C 1
ATOM 1711 O O . SER A 1 222 ? -7.688 1.430 -13.452 1.00 98.44 222 SER A O 1
ATOM 1713 N N . LEU A 1 223 ? -6.064 1.230 -11.922 1.00 98.69 223 LEU A N 1
ATOM 1714 C CA . LEU A 1 223 ? -6.880 1.578 -10.763 1.00 98.69 223 LEU A CA 1
ATOM 1715 C C . LEU A 1 223 ? -6.357 2.853 -10.108 1.00 98.69 223 LEU A C 1
ATOM 1717 O O . LEU A 1 223 ? -5.222 2.910 -9.631 1.00 98.69 223 LEU A O 1
ATOM 1721 N N . LYS A 1 224 ? -7.217 3.873 -10.061 1.00 98.31 224 LYS A N 1
ATOM 1722 C CA . LYS A 1 224 ? -6.916 5.136 -9.388 1.00 98.31 224 LYS A CA 1
ATOM 1723 C C . LYS A 1 224 ? -6.892 4.947 -7.877 1.00 98.31 224 LYS A C 1
ATOM 1725 O O . LYS A 1 224 ? -7.732 4.237 -7.320 1.00 98.31 224 LYS A O 1
ATOM 1730 N N . MET A 1 225 ? -5.990 5.663 -7.221 1.00 97.31 225 MET A N 1
ATOM 1731 C CA . MET A 1 225 ? -5.910 5.746 -5.768 1.00 97.31 225 MET A CA 1
ATOM 1732 C C . MET A 1 225 ? -5.761 7.200 -5.309 1.00 97.31 225 MET A C 1
ATOM 1734 O O . MET A 1 225 ? -5.240 8.049 -6.038 1.00 97.31 225 MET A O 1
ATOM 1738 N N . THR A 1 226 ? -6.206 7.467 -4.088 1.00 98.19 226 THR A N 1
ATOM 1739 C CA . THR A 1 226 ? -6.079 8.767 -3.426 1.00 98.19 226 THR A CA 1
ATOM 1740 C C . THR A 1 226 ? -5.253 8.586 -2.167 1.00 98.19 226 THR A C 1
ATOM 1742 O O . THR A 1 226 ? -5.595 7.753 -1.333 1.00 98.19 226 THR A O 1
ATOM 1745 N N . GLY A 1 227 ? -4.163 9.341 -2.037 1.00 98.38 227 GLY A N 1
ATOM 1746 C CA . GLY A 1 227 ? -3.358 9.350 -0.817 1.00 98.38 227 GLY A CA 1
ATOM 1747 C C . GLY A 1 227 ? -4.048 10.137 0.296 1.00 98.38 227 GLY A C 1
ATOM 1748 O O . GLY A 1 227 ? -4.589 11.214 0.042 1.00 98.38 227 GLY A O 1
ATOM 1749 N N . LEU A 1 228 ? -4.034 9.597 1.514 1.00 98.31 228 LEU A N 1
ATOM 1750 C CA . LEU A 1 228 ? -4.715 10.168 2.678 1.00 98.31 228 LEU A CA 1
ATOM 1751 C C . LEU A 1 228 ? -3.790 10.913 3.653 1.00 98.31 228 LEU A C 1
ATOM 1753 O O . LEU A 1 228 ? -4.254 11.496 4.629 1.00 98.31 228 LEU A O 1
ATOM 1757 N N . GLU A 1 229 ? -2.479 10.908 3.420 1.00 97.31 229 GLU A N 1
ATOM 1758 C CA . GLU A 1 229 ? -1.488 11.410 4.369 1.00 97.31 229 GLU A CA 1
ATOM 1759 C C . GLU A 1 229 ? -0.806 12.676 3.864 1.00 97.31 229 GLU A C 1
ATOM 1761 O O . GLU A 1 229 ? 0.037 12.668 2.953 1.00 97.31 229 GLU A O 1
ATOM 1766 N N . LYS A 1 230 ? -1.173 13.796 4.499 1.00 97.00 230 LYS A N 1
ATOM 1767 C CA . LYS A 1 230 ? -0.629 15.125 4.213 1.00 97.00 230 LYS A CA 1
ATOM 1768 C C . LYS A 1 230 ? 0.896 15.107 4.296 1.00 97.00 230 LYS A C 1
ATOM 1770 O O . LYS A 1 230 ? 1.476 14.681 5.287 1.00 97.00 230 LYS A O 1
ATOM 1775 N N . GLY A 1 231 ? 1.546 15.571 3.229 1.00 96.81 231 GLY A N 1
ATOM 1776 C CA . GLY A 1 231 ? 3.008 15.633 3.138 1.00 96.81 231 GLY A CA 1
ATOM 1777 C C . GLY A 1 231 ? 3.689 14.317 2.745 1.00 96.81 231 GLY A C 1
ATOM 1778 O O . GLY A 1 231 ? 4.817 14.367 2.262 1.00 96.81 231 GLY A O 1
ATOM 1779 N N . TYR A 1 232 ? 3.006 13.172 2.843 1.00 98.31 232 TYR A N 1
ATOM 1780 C CA . TYR A 1 232 ? 3.570 11.857 2.517 1.00 98.31 232 TYR A CA 1
ATOM 1781 C C . TYR A 1 232 ? 3.080 11.307 1.184 1.00 98.31 232 TYR A C 1
ATOM 1783 O O . TYR A 1 232 ? 3.903 10.897 0.369 1.00 98.31 232 TYR A O 1
ATOM 1791 N N . ASN A 1 233 ? 1.772 11.345 0.935 1.00 98.50 233 ASN A N 1
ATOM 1792 C CA . ASN A 1 233 ? 1.174 10.855 -0.309 1.00 98.50 233 ASN A CA 1
ATOM 1793 C C . ASN A 1 233 ? 0.004 11.714 -0.822 1.00 98.50 233 ASN A C 1
ATOM 1795 O O . ASN A 1 233 ? -0.633 11.365 -1.814 1.00 98.50 233 ASN A O 1
ATOM 1799 N N . SER A 1 234 ? -0.256 12.866 -0.201 1.00 98.19 234 SER A N 1
ATOM 1800 C CA . SER A 1 234 ? -1.363 13.762 -0.560 1.00 98.19 234 SER A CA 1
ATOM 1801 C C . SER A 1 234 ? -1.337 14.306 -1.997 1.00 98.19 234 SER A C 1
ATOM 1803 O O . SER A 1 234 ? -2.329 14.869 -2.450 1.00 98.19 234 SER A O 1
ATOM 1805 N N . LEU A 1 235 ? -0.223 14.178 -2.728 1.00 98.12 235 LEU A N 1
ATOM 1806 C CA . LEU A 1 235 ? -0.119 14.573 -4.137 1.00 98.12 235 LEU A CA 1
ATOM 1807 C C . LEU A 1 235 ? -0.208 13.379 -5.098 1.00 98.12 235 LEU A C 1
ATOM 1809 O O . LEU A 1 235 ? -0.066 13.571 -6.301 1.00 98.12 235 LEU A O 1
ATOM 1813 N N . ALA A 1 236 ? -0.463 12.160 -4.612 1.00 97.44 236 ALA A N 1
ATOM 1814 C CA . ALA A 1 236 ? -0.489 10.945 -5.428 1.00 97.44 236 ALA A CA 1
ATOM 1815 C C . ALA A 1 236 ? -1.415 11.049 -6.650 1.00 97.44 236 ALA A C 1
ATOM 1817 O O . ALA A 1 236 ? -0.988 10.750 -7.764 1.00 97.44 236 ALA A O 1
ATOM 1818 N N . SER A 1 237 ? -2.641 11.554 -6.479 1.00 94.81 237 SER A N 1
ATOM 1819 C CA . SER A 1 237 ? -3.575 11.726 -7.599 1.00 94.81 237 SER A CA 1
ATOM 1820 C C . SER A 1 237 ? -3.078 12.762 -8.614 1.00 94.81 237 SER A C 1
ATOM 1822 O O . SER A 1 237 ? -3.145 12.511 -9.813 1.00 94.81 237 SER A O 1
ATOM 1824 N N . LYS A 1 238 ? -2.515 13.892 -8.151 1.00 96.00 238 LYS A N 1
ATOM 1825 C CA . LYS A 1 238 ? -1.925 14.928 -9.027 1.00 96.00 238 LYS A CA 1
ATOM 1826 C C . LYS A 1 238 ? -0.701 14.415 -9.788 1.00 96.00 238 LYS A C 1
ATOM 1828 O O . LYS A 1 238 ? -0.434 14.848 -10.897 1.00 96.00 238 LYS A O 1
ATOM 1833 N N . ARG A 1 239 ? 0.024 13.473 -9.189 1.00 97.44 239 ARG A N 1
ATOM 1834 C CA . ARG A 1 239 ? 1.188 12.793 -9.765 1.00 97.44 239 ARG A CA 1
ATOM 1835 C C . ARG A 1 239 ? 0.821 11.633 -10.693 1.00 97.44 239 ARG A C 1
ATOM 1837 O O . ARG A 1 239 ? 1.721 10.964 -11.186 1.00 97.44 239 ARG A O 1
ATOM 1844 N N . GLY A 1 240 ? -0.470 11.349 -10.884 1.00 95.38 240 GLY A N 1
ATOM 1845 C CA . GLY A 1 240 ? -0.925 10.226 -11.704 1.00 95.38 240 GLY A CA 1
ATOM 1846 C C . GLY A 1 240 ? -0.550 8.852 -11.138 1.00 95.38 240 GLY A C 1
ATOM 1847 O O . GLY A 1 240 ? -0.415 7.900 -11.900 1.00 95.38 240 GLY A O 1
ATOM 1848 N N . ILE A 1 241 ? -0.367 8.731 -9.818 1.00 97.69 241 ILE A N 1
ATOM 1849 C CA . ILE A 1 241 ? -0.009 7.462 -9.171 1.00 97.69 241 ILE A CA 1
ATOM 1850 C C . ILE A 1 241 ? -1.224 6.531 -9.160 1.00 97.69 241 ILE A C 1
ATOM 1852 O O . ILE A 1 241 ? -2.279 6.858 -8.609 1.00 97.69 241 ILE A O 1
ATOM 1856 N N . VAL A 1 242 ? -1.065 5.360 -9.774 1.00 98.25 242 VAL A N 1
ATOM 1857 C CA . VAL A 1 242 ? -2.115 4.347 -9.953 1.00 98.25 242 VAL A CA 1
ATOM 1858 C C . VAL A 1 242 ? -1.547 2.939 -9.765 1.00 98.25 242 VAL A C 1
ATOM 1860 O O . VAL A 1 242 ? -0.328 2.749 -9.787 1.00 98.25 242 VAL A O 1
ATOM 1863 N N . ILE A 1 243 ? -2.426 1.946 -9.617 1.00 98.75 243 ILE A N 1
ATOM 1864 C CA . ILE A 1 243 ? -2.068 0.529 -9.800 1.00 98.75 243 ILE A CA 1
ATOM 1865 C C . ILE A 1 243 ? -2.300 0.154 -11.259 1.00 98.75 243 ILE A C 1
ATOM 1867 O O . ILE A 1 243 ? -3.351 0.485 -11.808 1.00 98.75 243 ILE A O 1
ATOM 1871 N N . HIS A 1 244 ? -1.352 -0.545 -11.877 1.00 98.56 244 HIS A N 1
ATOM 1872 C CA . HIS A 1 244 ? -1.493 -1.054 -13.242 1.00 98.56 244 HIS A CA 1
ATOM 1873 C C . HIS A 1 244 ? -0.662 -2.323 -13.466 1.00 98.56 244 HIS A C 1
ATOM 1875 O O . HIS A 1 244 ? 0.271 -2.611 -12.713 1.00 98.56 244 HIS A O 1
ATOM 1881 N N . GLY A 1 245 ? -0.985 -3.066 -14.525 1.00 98.12 245 GLY A N 1
ATOM 1882 C CA . GLY A 1 245 ? -0.192 -4.208 -14.978 1.00 98.12 245 GLY A CA 1
ATOM 1883 C C . GLY A 1 245 ? 1.113 -3.767 -15.639 1.00 98.12 245 GLY A C 1
ATOM 1884 O O . GLY A 1 245 ? 1.180 -2.687 -16.231 1.00 98.12 245 GLY A O 1
ATOM 1885 N N . SER A 1 246 ? 2.154 -4.580 -15.511 1.00 97.62 246 SER A N 1
ATOM 1886 C CA . SER A 1 246 ? 3.428 -4.384 -16.188 1.00 97.62 246 SER A CA 1
ATOM 1887 C C . SER A 1 246 ? 4.171 -5.701 -16.394 1.00 97.62 246 SER A C 1
ATOM 1889 O O . SER A 1 246 ? 4.261 -6.528 -15.481 1.00 97.62 246 SER A O 1
ATOM 1891 N N . ASP A 1 247 ? 4.790 -5.841 -17.564 1.00 96.94 247 ASP A N 1
ATOM 1892 C CA . ASP A 1 247 ? 5.608 -7.001 -17.918 1.00 96.94 247 ASP A CA 1
ATOM 1893 C C . ASP A 1 247 ? 7.010 -6.934 -17.294 1.00 96.94 247 ASP A C 1
ATOM 1895 O O . ASP A 1 247 ? 7.643 -7.970 -17.084 1.00 96.94 247 ASP A O 1
ATOM 1899 N N . TYR A 1 248 ? 7.450 -5.737 -16.873 1.00 96.38 248 TYR A N 1
ATOM 1900 C CA . TYR A 1 248 ? 8.710 -5.552 -16.143 1.00 96.38 248 TYR A CA 1
ATOM 1901 C C . TYR A 1 248 ? 8.629 -5.913 -14.650 1.00 96.38 248 TYR A C 1
ATOM 1903 O O . TYR A 1 248 ? 9.618 -5.799 -13.928 1.00 96.38 248 TYR A O 1
ATOM 1911 N N . ILE A 1 249 ? 7.459 -6.353 -14.172 1.00 97.31 249 ILE A N 1
ATOM 1912 C CA . ILE A 1 249 ? 7.224 -6.822 -12.798 1.00 97.31 249 ILE A CA 1
ATOM 1913 C C . ILE A 1 249 ? 6.757 -8.275 -12.847 1.00 97.31 249 ILE A C 1
ATOM 1915 O O . ILE A 1 249 ? 5.625 -8.601 -12.502 1.00 97.31 249 ILE A O 1
ATOM 1919 N N . THR A 1 250 ? 7.621 -9.169 -13.321 1.00 96.81 250 THR A N 1
ATOM 1920 C CA . THR A 1 250 ? 7.325 -10.601 -13.461 1.00 96.81 250 THR A CA 1
ATOM 1921 C C . THR A 1 250 ? 8.526 -11.443 -13.034 1.00 96.81 250 THR A C 1
ATOM 1923 O O . THR A 1 250 ? 9.659 -10.965 -13.005 1.00 96.81 250 THR A O 1
ATOM 1926 N N . SER A 1 251 ? 8.293 -12.715 -12.696 1.00 96.31 251 SER A N 1
ATOM 1927 C CA . SER A 1 251 ? 9.391 -13.654 -12.421 1.00 96.31 251 SER A CA 1
ATOM 1928 C C . SER A 1 251 ? 10.290 -13.857 -13.641 1.00 96.31 251 SER A C 1
ATOM 1930 O O . SER A 1 251 ? 11.494 -14.006 -13.479 1.00 96.31 251 SER A O 1
ATOM 1932 N N . GLU A 1 252 ? 9.710 -13.823 -14.843 1.00 97.12 252 GLU A N 1
ATOM 1933 C CA . GLU A 1 252 ? 10.443 -13.942 -16.105 1.00 97.12 252 GLU A CA 1
ATOM 1934 C C . GLU A 1 252 ? 11.363 -12.739 -16.329 1.00 97.12 252 GLU A C 1
ATOM 1936 O O . GLU A 1 252 ? 12.551 -12.905 -16.592 1.00 97.12 252 GLU A O 1
ATOM 1941 N N . TYR A 1 253 ? 10.857 -11.519 -16.114 1.00 97.50 253 TYR A N 1
ATOM 1942 C CA . TYR A 1 253 ? 11.685 -10.317 -16.191 1.00 97.50 253 TYR A CA 1
ATOM 1943 C C . TYR A 1 253 ? 12.848 -10.369 -15.197 1.00 97.50 253 TYR A C 1
ATOM 1945 O O . TYR A 1 253 ? 13.983 -10.088 -15.573 1.00 97.50 253 TYR A O 1
ATOM 1953 N N . LEU A 1 254 ? 12.583 -10.766 -13.946 1.00 96.69 254 LEU A N 1
ATOM 1954 C CA . LEU A 1 254 ? 13.630 -10.910 -12.935 1.00 96.69 254 LEU A CA 1
ATOM 1955 C C . LEU A 1 254 ? 14.690 -11.937 -13.349 1.00 96.69 254 LEU A C 1
ATOM 1957 O O . LEU A 1 254 ? 15.878 -11.686 -13.170 1.00 96.69 254 LEU A O 1
ATOM 1961 N N . LYS A 1 255 ? 14.272 -13.084 -13.892 1.00 97.38 255 LYS A N 1
ATOM 1962 C CA . LYS A 1 255 ? 15.186 -14.133 -14.357 1.00 97.38 255 LYS A CA 1
ATOM 1963 C C . LYS A 1 255 ? 16.098 -13.625 -15.478 1.00 97.38 255 LYS A C 1
ATOM 1965 O O . LYS A 1 255 ? 17.290 -13.903 -15.445 1.00 97.38 255 LYS A O 1
ATOM 1970 N N . ASN A 1 256 ? 15.547 -12.861 -16.419 1.00 97.38 256 ASN A N 1
ATOM 1971 C CA . ASN A 1 256 ? 16.271 -12.423 -17.615 1.00 97.38 256 ASN A CA 1
ATOM 1972 C C . ASN A 1 256 ? 17.142 -11.180 -17.385 1.00 97.38 256 ASN A C 1
ATOM 1974 O O . ASN A 1 256 ? 18.129 -11.000 -18.088 1.00 97.38 256 ASN A O 1
ATOM 1978 N N . ASN A 1 257 ? 16.808 -10.336 -16.403 1.00 96.69 257 ASN A N 1
ATOM 1979 C CA . ASN A 1 257 ? 17.519 -9.075 -16.152 1.00 96.69 257 ASN A CA 1
ATOM 1980 C C . ASN A 1 257 ? 18.305 -9.055 -14.831 1.00 96.69 257 ASN A C 1
ATOM 1982 O O . ASN A 1 257 ? 19.041 -8.110 -14.569 1.00 96.69 257 ASN A O 1
ATOM 1986 N N . GLY A 1 258 ? 18.112 -10.038 -13.947 1.00 94.75 258 GLY A N 1
ATOM 1987 C CA . GLY A 1 258 ? 18.714 -10.064 -12.608 1.00 94.75 258 GLY A CA 1
ATOM 1988 C C . GLY A 1 258 ? 18.103 -9.065 -11.611 1.00 94.75 258 GLY A C 1
ATOM 1989 O O . GLY A 1 258 ? 18.324 -9.179 -10.403 1.00 94.75 258 GLY A O 1
ATOM 1990 N N . GLU A 1 259 ? 17.281 -8.118 -12.063 1.00 94.38 259 GLU A N 1
ATOM 1991 C CA . GLU A 1 259 ? 16.526 -7.182 -11.228 1.00 94.38 259 GLU A CA 1
ATOM 1992 C C . GLU A 1 259 ? 15.082 -7.012 -11.710 1.00 94.38 259 GLU A C 1
ATOM 1994 O O . GLU A 1 259 ? 14.750 -7.291 -12.860 1.00 94.38 259 GLU A O 1
ATOM 1999 N N . MET A 1 260 ? 14.198 -6.567 -10.814 1.00 96.88 260 MET A N 1
ATOM 2000 C CA . MET A 1 260 ? 12.854 -6.141 -11.208 1.00 96.88 260 MET A CA 1
ATOM 2001 C C . MET A 1 260 ? 12.909 -4.758 -11.851 1.00 96.88 260 MET A C 1
ATOM 2003 O O . MET A 1 260 ? 13.673 -3.895 -11.416 1.00 96.88 260 MET A O 1
ATOM 2007 N N . GLY A 1 261 ? 12.033 -4.510 -12.824 1.00 97.00 261 GLY A N 1
ATOM 2008 C CA . GLY A 1 261 ? 11.848 -3.168 -13.355 1.00 97.00 261 GLY A CA 1
ATOM 2009 C C . GLY A 1 261 ? 11.293 -2.201 -12.305 1.00 97.00 261 GLY A C 1
ATOM 2010 O O . GLY A 1 261 ? 10.798 -2.586 -11.239 1.00 97.00 261 GLY A O 1
ATOM 2011 N N . ARG A 1 262 ? 11.360 -0.905 -12.612 1.00 97.56 262 ARG A N 1
ATOM 2012 C CA . ARG A 1 262 ? 10.936 0.176 -11.714 1.00 97.56 262 ARG A CA 1
ATOM 2013 C C . ARG A 1 262 ? 10.035 1.154 -12.460 1.00 97.56 262 ARG A C 1
ATOM 2015 O O . ARG A 1 262 ? 10.239 1.426 -13.638 1.00 97.56 262 ARG A O 1
ATOM 2022 N N . SER A 1 263 ? 9.016 1.665 -11.773 1.00 97.12 263 SER A N 1
ATOM 2023 C CA . SER A 1 263 ? 8.064 2.627 -12.343 1.00 97.12 263 SER A CA 1
ATOM 2024 C C . SER A 1 263 ? 8.521 4.069 -12.083 1.00 97.12 263 SER A C 1
ATOM 2026 O O . SER A 1 263 ? 9.526 4.305 -11.420 1.00 97.12 263 SER A O 1
ATOM 2028 N N . LEU A 1 264 ? 7.747 5.069 -12.512 1.00 97.31 264 LEU A N 1
ATOM 2029 C CA . LEU A 1 264 ? 7.952 6.473 -12.110 1.00 97.31 264 LEU A CA 1
ATOM 2030 C C . LEU A 1 264 ? 7.242 6.834 -10.786 1.00 97.31 264 LEU A C 1
ATOM 2032 O O . LEU A 1 264 ? 7.004 8.003 -10.485 1.00 97.31 264 LEU A O 1
ATOM 2036 N N . GLY A 1 265 ? 6.887 5.828 -9.981 1.00 96.94 265 GLY A N 1
ATOM 2037 C CA . GLY A 1 265 ? 6.221 5.974 -8.682 1.00 96.94 265 GLY A CA 1
ATOM 2038 C C . GLY A 1 265 ? 4.902 5.208 -8.570 1.00 96.94 265 GLY A C 1
ATOM 2039 O O . GLY A 1 265 ? 4.445 4.969 -7.453 1.00 96.94 265 GLY A O 1
ATOM 2040 N N . CYS A 1 266 ? 4.315 4.794 -9.698 1.00 97.75 266 CYS A N 1
ATOM 2041 C CA . CYS A 1 266 ? 3.123 3.946 -9.746 1.00 97.75 266 CYS A CA 1
ATOM 2042 C C . CYS A 1 266 ? 3.355 2.576 -9.105 1.00 97.75 266 CYS A C 1
ATOM 2044 O O . CYS A 1 266 ? 4.479 2.071 -9.030 1.00 97.75 266 CYS A O 1
ATOM 2046 N N . THR A 1 267 ? 2.263 1.949 -8.692 1.00 98.00 267 THR A N 1
ATOM 2047 C CA . THR A 1 267 ? 2.261 0.606 -8.123 1.00 98.00 267 THR A CA 1
ATOM 2048 C C . THR A 1 267 ? 2.049 -0.414 -9.242 1.00 98.00 267 THR A C 1
ATOM 2050 O O . THR A 1 267 ? 0.934 -0.882 -9.472 1.00 98.00 267 THR A O 1
ATOM 2053 N N . ALA A 1 268 ? 3.110 -0.720 -9.988 1.00 98.38 268 ALA A N 1
ATOM 2054 C CA . ALA A 1 268 ? 3.051 -1.690 -11.073 1.00 98.38 268 ALA A CA 1
ATOM 2055 C C . ALA A 1 268 ? 3.118 -3.123 -10.523 1.00 98.38 268 ALA A C 1
ATOM 2057 O O . ALA A 1 268 ? 3.906 -3.415 -9.621 1.00 98.38 268 ALA A O 1
ATOM 2058 N N . ILE A 1 269 ? 2.283 -4.006 -11.062 1.00 98.69 269 ILE A N 1
ATOM 2059 C CA . ILE A 1 269 ? 2.134 -5.414 -10.659 1.00 98.69 269 ILE A CA 1
ATOM 2060 C C . ILE A 1 269 ? 2.187 -6.322 -11.898 1.00 98.69 269 ILE A C 1
ATOM 2062 O O . ILE A 1 269 ? 2.001 -5.812 -13.003 1.00 98.69 269 ILE A O 1
ATOM 2066 N N . PRO A 1 270 ? 2.391 -7.648 -11.765 1.00 98.50 270 PRO A N 1
ATOM 2067 C CA . PRO A 1 270 ? 2.418 -8.531 -12.928 1.00 98.50 270 PRO A CA 1
ATOM 2068 C C . PRO A 1 270 ? 1.122 -8.438 -13.738 1.00 98.50 270 PRO A C 1
ATOM 2070 O O . PRO A 1 270 ? 0.022 -8.539 -13.177 1.00 98.50 270 PRO A O 1
ATOM 2073 N N . THR A 1 271 ? 1.241 -8.293 -15.058 1.00 96.62 271 THR A N 1
ATOM 2074 C CA . THR A 1 271 ? 0.100 -8.197 -15.984 1.00 96.62 271 THR A CA 1
ATOM 2075 C C . THR A 1 271 ? -0.895 -9.348 -15.792 1.00 96.62 271 THR A C 1
ATOM 2077 O O . THR A 1 271 ? -2.106 -9.127 -15.756 1.00 96.62 271 THR A O 1
ATOM 2080 N N . GLN A 1 272 ? -0.394 -10.560 -15.536 1.00 97.06 272 GLN A N 1
ATOM 2081 C CA . GLN A 1 272 ? -1.180 -11.790 -15.378 1.00 97.06 272 GLN A CA 1
ATOM 2082 C C . GLN A 1 272 ? -2.143 -11.747 -14.181 1.00 97.06 272 GLN A C 1
ATOM 2084 O O . GLN A 1 272 ? -3.182 -12.404 -14.196 1.00 97.06 272 GLN A O 1
ATOM 2089 N N . VAL A 1 273 ? -1.822 -10.982 -13.130 1.00 98.19 273 VAL A N 1
ATOM 2090 C CA . VAL A 1 273 ? -2.681 -10.863 -11.938 1.00 98.19 273 VAL A CA 1
ATOM 2091 C C . VAL A 1 273 ? -3.473 -9.559 -11.900 1.00 98.19 273 VAL A C 1
ATOM 2093 O O . VAL A 1 273 ? -4.353 -9.418 -11.049 1.00 98.19 273 VAL A O 1
ATOM 2096 N N . ASN A 1 274 ? -3.204 -8.621 -12.813 1.00 98.31 274 ASN A N 1
ATOM 2097 C CA . ASN A 1 274 ? -3.706 -7.249 -12.758 1.00 98.31 274 ASN A CA 1
ATOM 2098 C C . ASN A 1 274 ? -5.237 -7.173 -12.639 1.00 98.31 274 ASN A C 1
ATOM 2100 O O . ASN A 1 274 ? -5.763 -6.568 -11.705 1.00 98.31 274 ASN A O 1
ATOM 2104 N N . ALA A 1 275 ? -5.964 -7.868 -13.519 1.00 98.31 275 ALA A N 1
ATOM 2105 C CA . ALA A 1 275 ? -7.428 -7.876 -13.500 1.00 98.31 275 ALA A CA 1
ATOM 2106 C C . ALA A 1 275 ? -7.999 -8.438 -12.186 1.00 98.31 275 ALA A C 1
ATOM 2108 O O . ALA A 1 275 ? -8.934 -7.869 -11.617 1.00 98.31 275 ALA A O 1
ATOM 2109 N N . LYS A 1 276 ? -7.410 -9.523 -11.663 1.00 98.62 276 LYS A N 1
ATOM 2110 C CA . LYS A 1 276 ? -7.834 -10.145 -10.400 1.00 98.62 276 LYS A CA 1
ATOM 2111 C C . LYS A 1 276 ? -7.552 -9.233 -9.207 1.00 98.62 276 LYS A C 1
ATOM 2113 O O . LYS A 1 276 ? -8.425 -9.075 -8.352 1.00 98.62 276 LYS A O 1
ATOM 2118 N N . VAL A 1 277 ? -6.374 -8.608 -9.161 1.00 98.69 277 VAL A N 1
ATOM 2119 C CA . VAL A 1 277 ? -6.008 -7.640 -8.118 1.00 98.69 277 VAL A CA 1
ATOM 2120 C C . VAL A 1 277 ? -6.980 -6.467 -8.135 1.00 98.69 277 VAL A C 1
ATOM 2122 O O . VAL A 1 277 ? -7.663 -6.242 -7.140 1.00 98.69 277 VAL A O 1
ATOM 2125 N N . ILE A 1 278 ? -7.126 -5.785 -9.274 1.00 98.62 278 ILE A N 1
ATOM 2126 C CA . ILE A 1 278 ? -7.997 -4.612 -9.409 1.00 98.62 278 ILE A CA 1
ATOM 2127 C C . ILE A 1 278 ? -9.448 -4.950 -9.061 1.00 98.62 278 ILE A C 1
ATOM 2129 O O . ILE A 1 278 ? -10.082 -4.208 -8.315 1.00 98.62 278 ILE A O 1
ATOM 2133 N N . LYS A 1 279 ? -9.980 -6.087 -9.529 1.00 98.56 279 LYS A N 1
ATOM 2134 C CA . LYS A 1 279 ? -11.335 -6.536 -9.165 1.00 98.56 279 LYS A CA 1
ATOM 2135 C C . LYS A 1 279 ? -11.500 -6.694 -7.652 1.00 98.56 279 LYS A C 1
ATOM 2137 O O . LYS A 1 279 ? -12.556 -6.352 -7.128 1.00 98.56 279 LYS A O 1
ATOM 2142 N N . THR A 1 280 ? -10.475 -7.202 -6.971 1.00 98.62 280 THR A N 1
ATOM 2143 C CA . THR A 1 280 ? -10.507 -7.470 -5.526 1.00 98.62 280 THR A CA 1
ATOM 2144 C C . THR A 1 280 ? -10.461 -6.184 -4.703 1.00 98.62 280 THR A C 1
ATOM 2146 O O . THR A 1 280 ? -11.158 -6.083 -3.695 1.00 98.62 280 THR A O 1
ATOM 2149 N N . ILE A 1 281 ? -9.667 -5.203 -5.137 1.00 98.62 281 ILE A N 1
ATOM 2150 C CA . ILE A 1 281 ? -9.325 -4.027 -4.325 1.00 98.62 281 ILE A CA 1
ATOM 2151 C C . ILE A 1 281 ? -9.965 -2.725 -4.821 1.00 98.62 281 ILE A C 1
ATOM 2153 O O . ILE A 1 281 ? -9.713 -1.683 -4.244 1.00 98.62 281 ILE A O 1
ATOM 2157 N N . LYS A 1 282 ? -10.750 -2.704 -5.903 1.00 98.44 282 LYS A N 1
ATOM 2158 C CA . LYS A 1 282 ? -11.411 -1.464 -6.359 1.00 98.44 282 LYS A CA 1
ATOM 2159 C C . LYS A 1 282 ? -12.511 -0.996 -5.395 1.00 98.44 282 LYS A C 1
ATOM 2161 O O . LYS A 1 282 ? -12.953 -1.745 -4.527 1.00 98.44 282 LYS A O 1
ATOM 2166 N N . ASN A 1 283 ? -13.019 0.214 -5.637 1.00 97.88 283 ASN A N 1
ATOM 2167 C CA . ASN A 1 283 ? -14.202 0.782 -4.980 1.00 97.88 283 ASN A CA 1
ATOM 2168 C C . ASN A 1 283 ? -14.026 1.084 -3.479 1.00 97.88 283 ASN A C 1
ATOM 2170 O O . ASN A 1 283 ? -14.932 0.834 -2.689 1.00 97.88 283 ASN A O 1
ATOM 2174 N N . GLY A 1 284 ? -12.892 1.666 -3.087 1.00 98.31 284 GLY A N 1
ATOM 2175 C CA . GLY A 1 284 ? -12.732 2.256 -1.756 1.00 98.31 284 GLY A CA 1
ATOM 2176 C C . GLY A 1 284 ? -12.127 1.337 -0.704 1.00 98.31 284 GLY A C 1
ATOM 2177 O O . GLY A 1 284 ? -12.473 1.479 0.467 1.00 98.31 284 GLY A O 1
ATOM 2178 N N . SER A 1 285 ? -11.268 0.391 -1.097 1.00 98.69 285 SER A N 1
ATOM 2179 C CA . SER A 1 285 ? -10.544 -0.448 -0.139 1.00 98.69 285 SER A CA 1
ATOM 2180 C C . SER A 1 285 ? -9.295 0.242 0.393 1.00 98.69 285 SER A C 1
ATOM 2182 O O . SER A 1 285 ? -8.703 1.098 -0.272 1.00 98.69 285 SER A O 1
ATOM 2184 N N . CYS A 1 286 ? -8.845 -0.203 1.565 1.00 98.88 286 CYS A N 1
ATOM 2185 C CA . CYS A 1 286 ? -7.610 0.271 2.173 1.00 98.88 286 CYS A CA 1
ATOM 2186 C C . CYS A 1 286 ? -6.381 -0.286 1.440 1.00 98.88 286 CYS A C 1
ATOM 2188 O O . CYS A 1 286 ? -6.266 -1.496 1.213 1.00 98.88 286 CYS A O 1
ATOM 2190 N N . PHE A 1 287 ? -5.452 0.601 1.093 1.00 98.94 287 PHE A N 1
ATOM 2191 C CA . PHE A 1 287 ? -4.178 0.261 0.475 1.00 98.94 287 PHE A CA 1
ATOM 2192 C C . PHE A 1 287 ? -3.041 0.952 1.226 1.00 98.94 287 PHE A C 1
ATOM 2194 O O . PHE A 1 287 ? -3.045 2.170 1.379 1.00 98.94 287 PHE A O 1
ATOM 2201 N N . PHE A 1 288 ? -2.056 0.189 1.689 1.00 98.94 288 PHE A N 1
ATOM 2202 C CA . PHE A 1 288 ? -0.994 0.688 2.553 1.00 98.94 288 PHE A CA 1
ATOM 2203 C C . PHE A 1 288 ? 0.390 0.342 2.006 1.00 98.94 288 PHE A C 1
ATOM 2205 O O . PHE A 1 288 ? 0.691 -0.823 1.752 1.00 98.94 288 PHE A O 1
ATOM 2212 N N . ILE A 1 289 ? 1.249 1.353 1.857 1.00 98.94 289 ILE A N 1
ATOM 2213 C CA . ILE A 1 289 ? 2.662 1.177 1.502 1.00 98.94 289 ILE A CA 1
ATOM 2214 C C . ILE A 1 289 ? 3.512 1.386 2.753 1.00 98.94 289 ILE A C 1
ATOM 2216 O O . ILE A 1 289 ? 3.645 2.511 3.241 1.00 98.94 289 ILE A O 1
ATOM 2220 N N . TYR A 1 290 ? 4.103 0.301 3.248 1.00 98.88 290 TYR A N 1
ATOM 2221 C CA . TYR A 1 290 ? 4.881 0.274 4.478 1.00 98.88 290 TYR A CA 1
ATOM 2222 C C . TYR A 1 290 ? 6.386 0.353 4.224 1.00 98.88 290 TYR A C 1
ATOM 2224 O O . TYR A 1 290 ? 6.930 -0.407 3.429 1.00 98.88 290 TYR A O 1
ATOM 2232 N N . HIS A 1 291 ? 7.066 1.196 4.999 1.00 98.69 291 HIS A N 1
ATOM 2233 C CA . HIS A 1 291 ? 8.507 1.141 5.242 1.00 98.69 291 HIS A CA 1
ATOM 2234 C C . HIS A 1 291 ? 8.777 1.656 6.673 1.00 98.69 291 HIS A C 1
ATOM 2236 O O . HIS A 1 291 ? 8.068 2.569 7.114 1.00 98.69 291 HIS A O 1
ATOM 2242 N N . PRO A 1 292 ? 9.793 1.153 7.406 1.00 98.44 292 PRO A N 1
ATOM 2243 C CA . PRO A 1 292 ? 10.112 1.535 8.788 1.00 98.44 292 PRO A CA 1
ATOM 2244 C C . PRO A 1 292 ? 10.760 2.928 8.907 1.00 98.44 292 PRO A C 1
ATOM 2246 O O . PRO A 1 292 ? 11.636 3.170 9.738 1.00 98.44 292 PRO A O 1
ATOM 2249 N N . THR A 1 293 ? 10.333 3.882 8.079 1.00 98.50 293 THR A N 1
ATOM 2250 C CA . THR A 1 293 ? 10.778 5.274 8.141 1.00 98.50 293 THR A CA 1
ATOM 2251 C C . THR A 1 293 ? 10.264 5.905 9.433 1.00 98.50 293 THR A C 1
ATOM 2253 O O . THR A 1 293 ? 9.092 6.267 9.527 1.00 98.50 293 THR A O 1
ATOM 2256 N N . LYS A 1 294 ? 11.151 6.079 10.422 1.00 98.06 294 LYS A N 1
ATOM 2257 C CA . LYS A 1 294 ? 10.813 6.595 11.763 1.00 98.06 294 LYS A CA 1
ATOM 2258 C C . LYS A 1 294 ? 9.972 7.874 11.718 1.00 98.06 294 LYS A C 1
ATOM 2260 O O . LYS A 1 294 ? 8.945 7.951 12.383 1.00 98.06 294 LYS A O 1
ATOM 2265 N N . LYS A 1 295 ? 10.372 8.844 10.883 1.00 98.00 295 LYS A N 1
ATOM 2266 C CA . LYS A 1 295 ? 9.660 10.123 10.721 1.00 98.00 295 LYS A CA 1
ATOM 2267 C C . LYS A 1 295 ? 8.208 9.922 10.276 1.00 98.00 295 LYS A C 1
ATOM 2269 O O . LYS A 1 295 ? 7.312 10.510 10.867 1.00 98.00 295 LYS A O 1
ATOM 2274 N N . TYR A 1 296 ? 7.984 9.062 9.283 1.00 98.38 296 TYR A N 1
ATOM 2275 C CA . TYR A 1 296 ? 6.646 8.747 8.787 1.00 98.38 296 TYR A CA 1
ATOM 2276 C C . TYR A 1 296 ? 5.787 8.089 9.872 1.00 98.38 296 TYR A C 1
ATOM 2278 O O . TYR A 1 296 ? 4.705 8.580 10.178 1.00 98.38 296 TYR A O 1
ATOM 2286 N N . LEU A 1 297 ? 6.296 7.031 10.509 1.00 98.25 297 LEU A N 1
ATOM 2287 C CA . LEU A 1 297 ? 5.544 6.289 11.524 1.00 98.25 297 LEU A CA 1
ATOM 2288 C C . LEU A 1 297 ? 5.189 7.155 12.745 1.00 98.25 297 LEU A C 1
ATOM 2290 O O . LEU A 1 297 ? 4.105 7.010 13.306 1.00 98.25 297 LEU A O 1
ATOM 2294 N N . ALA A 1 298 ? 6.071 8.081 13.132 1.00 97.56 298 ALA A N 1
ATOM 2295 C CA . ALA A 1 298 ? 5.823 9.014 14.228 1.00 97.56 298 ALA A CA 1
ATOM 2296 C C . ALA A 1 298 ? 4.823 10.128 13.868 1.00 97.56 298 ALA A C 1
ATOM 2298 O O . ALA A 1 298 ? 4.091 10.590 14.736 1.00 97.56 298 ALA A O 1
ATOM 2299 N N . GLN A 1 299 ? 4.786 10.570 12.606 1.00 97.62 299 GLN A N 1
ATOM 2300 C CA . GLN A 1 299 ? 3.972 11.716 12.173 1.00 97.62 299 GLN A CA 1
ATOM 2301 C C . GLN A 1 299 ? 2.655 11.332 11.493 1.00 97.62 299 GLN A C 1
ATOM 2303 O O . GLN A 1 299 ? 1.814 12.201 11.272 1.00 97.62 299 GLN A O 1
ATOM 2308 N N . SER A 1 300 ? 2.464 10.061 11.140 1.00 98.25 300 SER A N 1
ATOM 2309 C CA . SER A 1 300 ? 1.224 9.582 10.534 1.00 98.25 300 SER A CA 1
ATOM 2310 C C . SER A 1 300 ? 0.048 9.800 11.485 1.00 98.25 300 SER A C 1
ATOM 2312 O O . SER A 1 300 ? -0.051 9.162 12.535 1.00 98.25 300 SER A O 1
ATOM 2314 N N . THR A 1 301 ? -0.866 10.693 11.112 1.00 96.06 301 THR A N 1
ATOM 2315 C CA . THR A 1 301 ? -2.102 10.925 11.869 1.00 96.06 301 THR A CA 1
ATOM 2316 C C . THR A 1 301 ? -3.016 9.706 11.793 1.00 96.06 301 THR A C 1
ATOM 2318 O O . THR A 1 301 ? -3.630 9.334 12.781 1.00 96.06 301 THR A O 1
ATOM 2321 N N . ILE A 1 302 ? -3.025 8.998 10.662 1.00 98.06 302 ILE A N 1
ATOM 2322 C CA . ILE A 1 302 ? -3.845 7.796 10.477 1.00 98.06 302 ILE A CA 1
ATOM 2323 C C . ILE A 1 302 ? -3.371 6.647 11.373 1.00 98.06 302 ILE A C 1
ATOM 2325 O O . ILE A 1 302 ? -4.198 5.972 11.974 1.00 98.06 302 ILE A O 1
ATOM 2329 N N . ILE A 1 303 ? -2.062 6.417 11.507 1.00 98.00 303 ILE A N 1
ATOM 2330 C CA . ILE A 1 303 ? -1.532 5.358 12.386 1.00 98.00 303 ILE A CA 1
ATOM 2331 C C . ILE A 1 303 ? -1.751 5.698 13.866 1.00 98.00 303 ILE A C 1
ATOM 2333 O O . ILE A 1 303 ? -2.003 4.805 14.685 1.00 98.00 303 ILE A O 1
ATOM 2337 N N . ASN A 1 304 ? -1.588 6.972 14.228 1.00 95.56 304 ASN A N 1
ATOM 2338 C CA . ASN A 1 304 ? -1.530 7.413 15.622 1.00 95.56 304 ASN A CA 1
ATOM 2339 C C . ASN A 1 304 ? -2.879 7.902 16.184 1.00 95.56 304 ASN A C 1
ATOM 2341 O O . ASN A 1 304 ? -2.973 8.102 17.399 1.00 95.56 304 ASN A O 1
ATOM 2345 N N . GLY A 1 305 ? -3.911 7.998 15.335 1.00 85.88 305 GLY A N 1
ATOM 2346 C CA . GLY A 1 305 ? -5.283 8.369 15.692 1.00 85.88 305 GLY A CA 1
ATOM 2347 C C . GLY A 1 305 ? -5.426 9.863 15.892 1.00 85.88 305 GLY A C 1
ATOM 2348 O O . GLY A 1 305 ? -5.146 10.310 17.020 1.00 85.88 305 GLY A O 1
#

pLDDT: mean 77.89, std 29.98, range [22.56, 98.94]

Radius of gyration: 28.17 Å; chains: 1; bounding box: 61×50×94 Å

Foldseek 3Di:
DDPVVVVVVVVVVVVVVVVVVDDDDDPLPQPDDDDDDDDDDDDDDDDDDDDPDDDPDDDDDDDDDDDDDDDPPPPPVVVPPPVPPPPPPPVVPPPVRVLVVVLVVQLVVLVVLCVVQVVVVVVADSVQSSLQSLLLSLCVNVVQFPDSQKAWTQELVAWLLFQRIWIARSVVSYTPDGFGKAFFPQLDFGGRPDAFQDAQSSGAFFWKKWWEDWDQDPLGIKIDIADDFPRGHRCCVVNVAIEGEDPLSDNVVCVVPVTGDHGSHHTYTHNVCGVVVCVRRYHGHMHGYDDPPVVCCVPGPSSSD